Protein AF-A0AAU5K649-F1 (afdb_monomer_lite)

Secondary structure (DSSP, 8-state):
----------S-PPPPS---------TT-------SHHHHHHHHHHTGGGEETTEE-S-HHHHHHHHHHHHTTB-TTTSSB-HHHHSTTSGGGSSHHHHHHHHHHHHHHHHSSS-HHHHHHHTPPTTSPPPSSHHHHHHHHHHSTTSSHHHHHHHHHHS--SSS--SS--SS--------TTSSS-SSEEEEEE-TT--EEEEESB---S-TTS--PBP--EEEE-TTSPBPTTPSB--TT--S-TT-EEE-TT--EEEEE-----TT-SS-STTTTTEEEEE-TT-PBPTTS--S-----S-S-PPPSS---SSS-PPPPP--

Foldseek 3Di:
DDDDDDDDDDDDDPPQQEDWDAQQADPPDRAAFDTALLRLLLLLLLQLVQDDPNDGHDDPLSSRLSSLSSLCQAPGNPRHGHPQCCDPVHNPVDQQQQLSLLSSLLSVCSVPHDCSVLLQVQLDDPPDDGRSHSSVSSSSCSVVFQGSQVSSNVSSVPGRPDDDHDPDGDNGSDHDGDACAVVQQADQWADWDAFPNRKIWIAHQFHGDPDPPDWGFWHFFTFIARSSRYGDPPPGAGDQLATSQHHDWDADPQRKIKTHHQRDTGPPDPDDCVLRHRAIWIAHNVRHTDPPGPSGDPPDDDDPDDDEPDDDPDDDDDDYDDDD

pLDDT: mean 84.16, std 21.61, range [23.66, 98.94]

Radius of gyration: 23.8 Å; chains: 1; bounding box: 70×42×61 Å

Sequence (324 aa):
MQGARTGRADGRHPHSPVRLVAVLGAPDSLPDAVVDEQTTVAGAYAMAQFTEDGRIGGNPIGVRDAAAVSHNLADVRTGGVAPLLAAAPNGDQTSTLPTFNALANALAGCVGGPTCDELLAAAARPGRPAPTDTFQALVEIARAPGVNVPQLFALAAVRPLFAPALGAAPTAWTLALRYQGNGRELDGPGNIAFDAQGDAWVVNNYRFDPDPHQAVCGGRALLRFTPDGRTVPGSPYRGGGVYGAGFGVAIDPTGDVWAGNFGFQGRGCPLDPSPLYRSVSQFTPDGAPSRRAPVGRWAGSSSRRAWPPTTTARSGSPTAAGAA

Structure (mmCIF, N/CA/C/O backbone):
data_AF-A0AAU5K649-F1
#
_entry.id   AF-A0AAU5K649-F1
#
loop_
_atom_site.group_PDB
_atom_site.id
_atom_site.type_symbol
_atom_site.label_atom_id
_atom_site.label_alt_id
_atom_site.label_comp_id
_atom_site.label_asym_id
_atom_site.label_entity_id
_atom_site.label_seq_id
_atom_site.pdbx_PDB_ins_code
_atom_site.Cartn_x
_atom_site.Cartn_y
_atom_site.Cartn_z
_atom_site.occupancy
_atom_site.B_iso_or_equiv
_atom_site.auth_seq_id
_atom_site.auth_comp_id
_atom_site.auth_asym_id
_atom_site.auth_atom_id
_atom_site.pdbx_PDB_model_num
ATOM 1 N N . MET A 1 1 ? -21.647 0.299 -1.652 1.00 39.12 1 MET A N 1
ATOM 2 C CA . MET A 1 1 ? -21.617 0.263 -0.174 1.00 39.12 1 MET A CA 1
ATOM 3 C C . MET A 1 1 ? -23.039 0.012 0.306 1.00 39.12 1 MET A C 1
ATOM 5 O O . MET A 1 1 ? -23.883 0.873 0.097 1.00 39.12 1 MET A O 1
ATOM 9 N N . GLN A 1 2 ? -23.334 -1.158 0.870 1.00 32.47 2 GLN A N 1
ATOM 10 C CA . GLN A 1 2 ? -24.560 -1.348 1.647 1.00 32.47 2 GLN A CA 1
ATOM 11 C C . GLN A 1 2 ? -24.157 -1.321 3.119 1.00 32.47 2 GLN A C 1
ATOM 13 O O . GLN A 1 2 ? -23.463 -2.213 3.589 1.00 32.47 2 GLN A O 1
ATOM 18 N N . GLY A 1 3 ? -24.537 -0.259 3.826 1.00 32.38 3 GLY A N 1
ATOM 19 C CA . GLY A 1 3 ? -24.631 -0.318 5.279 1.00 32.38 3 GLY A CA 1
ATOM 20 C C . GLY A 1 3 ? -25.962 -0.978 5.602 1.00 32.38 3 GLY A C 1
ATOM 21 O O . GLY A 1 3 ? -27.005 -0.447 5.217 1.00 32.38 3 GLY A O 1
ATOM 22 N N . ALA A 1 4 ? -25.945 -2.136 6.254 1.00 32.38 4 ALA A N 1
ATOM 23 C CA . ALA A 1 4 ? -27.168 -2.756 6.734 1.00 32.38 4 ALA A CA 1
ATOM 24 C C . ALA A 1 4 ? -27.788 -1.846 7.809 1.00 32.38 4 ALA A C 1
ATOM 26 O O . ALA A 1 4 ? -27.290 -1.742 8.926 1.00 32.38 4 ALA A O 1
ATOM 27 N N . ARG A 1 5 ? -28.869 -1.142 7.455 1.00 42.09 5 ARG A N 1
ATOM 28 C CA . ARG A 1 5 ? -29.782 -0.522 8.420 1.00 42.09 5 ARG A CA 1
ATOM 29 C C . ARG A 1 5 ? -30.969 -1.456 8.601 1.00 42.09 5 ARG A C 1
ATOM 31 O O . ARG A 1 5 ? -31.894 -1.439 7.797 1.00 42.09 5 ARG A O 1
ATOM 38 N N . THR A 1 6 ? -30.967 -2.227 9.679 1.00 39.69 6 THR A N 1
ATOM 39 C CA . THR A 1 6 ? -32.188 -2.824 10.228 1.00 39.69 6 THR A CA 1
ATOM 40 C C . THR A 1 6 ? -32.459 -2.176 11.577 1.00 39.69 6 THR A C 1
ATOM 42 O O . THR A 1 6 ? -31.770 -2.454 12.552 1.00 39.69 6 THR A O 1
ATOM 45 N N . GLY A 1 7 ? -33.437 -1.273 11.621 1.00 29.08 7 GLY A N 1
ATOM 46 C CA . GLY A 1 7 ? -33.863 -0.617 12.854 1.00 29.08 7 GLY A CA 1
ATOM 47 C C . GLY A 1 7 ? -34.794 0.554 12.572 1.00 29.08 7 GLY A C 1
ATOM 48 O O . GLY A 1 7 ? -34.361 1.596 12.091 1.00 29.08 7 GLY A O 1
ATOM 49 N N . ARG A 1 8 ? -36.085 0.336 12.829 1.00 32.91 8 ARG A N 1
ATOM 50 C CA . ARG A 1 8 ? -37.190 1.299 12.744 1.00 32.91 8 ARG A CA 1
ATOM 51 C C . ARG A 1 8 ? -36.838 2.583 13.510 1.00 32.91 8 ARG A C 1
ATOM 53 O O . ARG A 1 8 ? -36.366 2.509 14.639 1.00 32.91 8 ARG A O 1
ATOM 60 N N . ALA A 1 9 ? -37.075 3.737 12.891 1.00 43.88 9 ALA A N 1
ATOM 61 C CA . ALA A 1 9 ? -36.925 5.035 13.532 1.00 43.88 9 ALA A CA 1
ATOM 62 C C . ALA A 1 9 ? -38.065 5.249 14.536 1.00 43.88 9 ALA A C 1
ATOM 64 O O . ALA A 1 9 ? -39.207 5.377 14.117 1.00 43.88 9 ALA A O 1
ATOM 65 N N . ASP A 1 10 ? -37.733 5.249 15.827 1.00 38.44 10 ASP A N 1
ATOM 66 C CA . ASP A 1 10 ? -38.372 6.055 16.870 1.00 38.44 10 ASP A CA 1
ATOM 67 C C . ASP A 1 10 ? -37.518 5.987 18.149 1.00 38.44 10 ASP A C 1
ATOM 69 O O . ASP A 1 10 ? -37.185 4.906 18.629 1.00 38.44 10 ASP A O 1
ATOM 73 N N . GLY A 1 11 ? -37.152 7.153 18.692 1.00 31.66 11 GLY A N 1
ATOM 74 C CA . GLY A 1 11 ? -36.409 7.296 19.952 1.00 31.66 11 GLY A CA 1
ATOM 75 C C . GLY A 1 11 ? -34.907 7.562 19.787 1.00 31.66 11 GLY A C 1
ATOM 76 O O . GLY A 1 11 ? -34.183 6.809 19.144 1.00 31.66 11 GLY A O 1
ATOM 77 N N . ARG A 1 12 ? -34.421 8.655 20.394 1.00 41.44 12 ARG A N 1
ATOM 78 C CA . ARG A 1 12 ? -32.994 8.996 20.551 1.00 41.44 12 ARG A CA 1
ATOM 79 C C . ARG A 1 12 ? -32.246 7.857 21.261 1.00 41.44 12 ARG A C 1
ATOM 81 O O . ARG A 1 12 ? -32.127 7.864 22.482 1.00 41.44 12 ARG A O 1
ATOM 88 N N . HIS A 1 13 ? -31.698 6.922 20.498 1.00 37.16 13 HIS A N 1
ATOM 89 C CA . HIS A 1 13 ? -30.568 6.113 20.935 1.00 37.16 13 HIS A CA 1
ATOM 90 C C . HIS A 1 13 ? -29.282 6.849 20.538 1.00 37.16 13 HIS A C 1
ATOM 92 O O . HIS A 1 13 ? -29.176 7.262 19.378 1.00 37.16 13 HIS A O 1
ATOM 98 N N . PRO A 1 14 ? -28.316 7.064 21.452 1.00 46.88 14 PRO A N 1
ATOM 99 C CA . PRO A 1 14 ? -26.991 7.511 21.042 1.00 46.88 14 PRO A CA 1
ATOM 100 C C . PRO A 1 14 ? -26.464 6.503 20.016 1.00 46.88 14 PRO A C 1
ATOM 102 O O . PRO A 1 14 ? -26.569 5.293 20.222 1.00 46.88 14 PRO A O 1
ATOM 105 N N . HIS A 1 15 ? -25.995 6.995 18.869 1.00 58.00 15 HIS A N 1
ATOM 106 C CA . HIS A 1 15 ? -25.408 6.140 17.843 1.00 58.00 15 HIS A CA 1
ATOM 107 C C . HIS A 1 15 ? -24.317 5.283 18.490 1.00 58.00 15 HIS A C 1
ATOM 109 O O . HIS A 1 15 ? -23.428 5.826 19.144 1.00 58.00 15 HIS A O 1
ATOM 115 N N . SER A 1 16 ? -24.405 3.959 18.343 1.00 74.19 16 SER A N 1
ATOM 116 C CA . SER A 1 16 ? -23.313 3.080 18.760 1.00 74.19 16 SER A CA 1
ATOM 117 C C . SER A 1 16 ? -22.040 3.516 18.021 1.00 74.19 16 SER A C 1
ATOM 119 O O . SER A 1 16 ? -22.108 3.680 16.798 1.00 74.19 16 SER A O 1
ATOM 121 N N . PRO A 1 17 ? -20.901 3.713 18.712 1.00 90.06 17 PRO A N 1
ATOM 122 C CA . PRO A 1 17 ? -19.646 4.118 18.074 1.00 90.06 17 PRO A CA 1
ATOM 123 C C . PRO A 1 17 ? -19.078 3.025 17.156 1.00 90.06 17 PRO A C 1
ATOM 125 O O . PRO A 1 17 ? -18.125 3.257 16.413 1.00 90.06 17 PRO A O 1
ATOM 128 N N . VAL A 1 18 ? -19.652 1.819 17.181 1.00 95.38 18 VAL A N 1
ATOM 129 C CA . VAL A 1 18 ? -19.221 0.705 16.342 1.00 95.38 18 VAL A CA 1
ATOM 130 C C . VAL A 1 18 ? -19.763 0.864 14.924 1.00 95.38 18 VAL A C 1
ATOM 132 O O . VAL A 1 18 ? -20.959 0.734 14.661 1.00 95.38 18 VAL A O 1
ATOM 135 N N . ARG A 1 19 ? -18.841 1.070 13.987 1.00 96.00 19 ARG A N 1
ATOM 136 C CA . ARG A 1 19 ? -19.070 1.022 12.547 1.00 96.00 19 ARG A CA 1
ATOM 137 C C . ARG A 1 19 ? -18.022 0.129 11.895 1.00 96.00 19 ARG A C 1
ATOM 139 O O . ARG A 1 19 ? -16.864 0.518 11.748 1.00 96.00 19 ARG A O 1
ATOM 146 N N . LEU A 1 20 ? -18.463 -1.048 11.475 1.00 97.19 20 LEU A N 1
ATOM 147 C CA . LEU A 1 20 ? -17.669 -1.976 10.678 1.00 97.19 20 LEU A CA 1
ATOM 148 C C . LEU A 1 20 ? -17.944 -1.760 9.189 1.00 97.19 20 LEU A C 1
ATOM 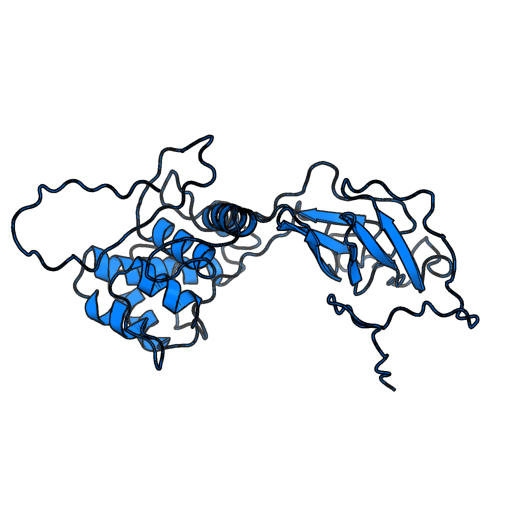150 O O . LEU A 1 20 ? -19.043 -1.350 8.798 1.00 97.19 20 LEU A O 1
ATOM 154 N N . VAL A 1 21 ? -16.938 -2.008 8.354 1.00 96.31 21 VAL A N 1
ATOM 155 C CA . VAL A 1 21 ? -17.034 -1.850 6.903 1.00 96.31 21 VAL A CA 1
ATOM 156 C C . VAL A 1 21 ? -16.382 -3.015 6.167 1.00 96.31 21 VAL A C 1
ATOM 158 O O . VAL A 1 21 ? -15.423 -3.621 6.634 1.00 96.31 21 VAL A O 1
ATOM 161 N N . ALA A 1 22 ? -16.877 -3.265 4.961 1.00 96.06 22 ALA A N 1
ATOM 162 C CA . ALA A 1 22 ? -16.203 -4.060 3.950 1.00 96.06 22 ALA A CA 1
ATOM 163 C C . ALA A 1 22 ? -16.263 -3.300 2.622 1.00 96.06 22 ALA A C 1
ATOM 165 O O . ALA A 1 22 ? -17.297 -2.722 2.258 1.00 96.06 22 ALA A O 1
ATOM 166 N N . VAL A 1 23 ? -15.143 -3.258 1.905 1.00 94.25 23 VAL A N 1
ATOM 167 C CA . VAL A 1 23 ? -15.049 -2.585 0.609 1.00 94.25 23 VAL A CA 1
ATOM 168 C C . VAL A 1 23 ? -15.299 -3.615 -0.485 1.00 94.25 23 VAL A C 1
ATOM 170 O O . VAL A 1 23 ? -14.563 -4.582 -0.602 1.00 94.25 23 VAL A O 1
ATOM 173 N N . LEU A 1 24 ? -16.342 -3.417 -1.292 1.00 90.44 24 LEU A N 1
ATOM 174 C CA . LEU A 1 24 ? -16.791 -4.426 -2.263 1.00 90.44 24 LEU A CA 1
ATOM 175 C C . LEU A 1 24 ? -16.092 -4.336 -3.629 1.00 90.44 24 LEU A C 1
ATOM 177 O O . LEU A 1 24 ? -16.105 -5.303 -4.378 1.00 90.44 24 LEU A O 1
ATOM 181 N N . GLY A 1 25 ? -15.482 -3.194 -3.958 1.00 82.94 25 GLY A N 1
ATOM 182 C CA . GLY A 1 25 ? -14.940 -2.938 -5.296 1.00 82.94 25 GLY A CA 1
ATOM 183 C C . GLY A 1 25 ? -15.977 -2.364 -6.270 1.00 82.94 25 GLY A C 1
ATOM 184 O O . GLY A 1 25 ? -16.897 -1.648 -5.863 1.00 82.94 25 GLY A O 1
ATOM 185 N N . ALA A 1 26 ? -15.774 -2.616 -7.566 1.00 72.12 26 ALA A N 1
ATOM 186 C CA . ALA A 1 26 ? -16.601 -2.081 -8.646 1.00 72.12 26 ALA A CA 1
ATOM 187 C C . ALA A 1 26 ? -18.027 -2.682 -8.638 1.00 72.12 26 ALA A C 1
ATOM 189 O O . ALA A 1 26 ? -18.203 -3.843 -8.277 1.00 72.12 26 ALA A O 1
ATOM 190 N N . PRO A 1 27 ? -19.054 -1.912 -9.042 1.00 65.19 27 PRO A N 1
ATOM 191 C CA . PRO A 1 27 ? -20.460 -2.313 -8.924 1.00 65.19 27 PRO A CA 1
ATOM 192 C C . PRO A 1 27 ? -20.866 -3.485 -9.830 1.00 65.19 27 PRO A C 1
ATOM 194 O O . PRO A 1 27 ? -21.912 -4.085 -9.595 1.00 65.19 27 PRO A O 1
ATOM 197 N N . ASP A 1 28 ? -20.054 -3.815 -10.835 1.00 66.12 28 ASP A N 1
ATOM 198 C CA . ASP A 1 28 ? -20.405 -4.781 -11.881 1.00 66.12 28 ASP A CA 1
ATOM 199 C C . ASP A 1 28 ? -20.373 -6.242 -11.388 1.00 66.12 28 ASP A C 1
ATOM 201 O O . ASP A 1 28 ? -20.963 -7.123 -12.012 1.00 66.12 28 ASP A O 1
ATOM 205 N N . SER A 1 29 ? -19.747 -6.503 -10.234 1.00 59.94 29 SER A N 1
ATOM 206 C CA . SER A 1 29 ? -19.882 -7.759 -9.494 1.00 59.94 29 SER A CA 1
ATOM 207 C C . SER A 1 29 ? -19.714 -7.519 -7.992 1.00 59.94 29 SER A C 1
ATOM 209 O O . SER A 1 29 ? -18.611 -7.351 -7.481 1.00 59.94 29 SER A O 1
ATOM 211 N N . LEU A 1 30 ? -20.827 -7.497 -7.254 1.00 73.00 30 LEU A N 1
ATOM 212 C CA . LEU A 1 30 ? -20.779 -7.435 -5.793 1.00 73.00 30 LEU A CA 1
ATOM 213 C C . LEU A 1 30 ? -20.647 -8.863 -5.246 1.00 73.00 30 LEU A C 1
ATOM 215 O O . LEU A 1 30 ? -21.595 -9.639 -5.385 1.00 73.00 30 LEU A O 1
ATOM 219 N N . PRO A 1 31 ? -19.495 -9.246 -4.667 1.00 78.81 31 PRO A N 1
ATOM 220 C CA . PRO A 1 31 ? -19.364 -10.550 -4.038 1.00 78.81 31 PRO A CA 1
ATOM 221 C C . PRO A 1 31 ? -20.188 -10.600 -2.746 1.00 78.81 31 PRO A C 1
ATOM 223 O O . PRO A 1 31 ? -20.500 -9.561 -2.156 1.00 78.81 31 PRO A O 1
ATOM 226 N N . ASP A 1 32 ? -20.474 -11.812 -2.263 1.00 86.88 32 ASP A N 1
ATOM 227 C CA . ASP A 1 32 ? -20.798 -11.986 -0.846 1.00 86.88 32 ASP A CA 1
ATOM 228 C C . ASP A 1 32 ? -19.657 -11.399 -0.018 1.00 86.88 32 ASP A C 1
ATOM 230 O O . ASP A 1 32 ? -18.484 -11.592 -0.354 1.00 86.88 32 ASP A O 1
ATOM 234 N N . ALA A 1 33 ? -20.003 -10.673 1.039 1.00 93.44 33 ALA A N 1
ATOM 235 C CA . ALA A 1 33 ? -19.030 -9.980 1.860 1.00 93.44 33 ALA A CA 1
ATOM 236 C C . ALA A 1 33 ? -19.267 -10.239 3.341 1.00 93.44 33 ALA A C 1
ATOM 238 O O . ALA A 1 33 ? -20.399 -10.172 3.826 1.00 93.44 33 ALA A O 1
ATOM 239 N N . VAL A 1 34 ? -18.173 -10.475 4.052 1.00 96.75 34 VAL A N 1
ATOM 240 C CA . VAL A 1 34 ? -18.122 -10.459 5.509 1.00 96.75 34 VAL A CA 1
ATOM 241 C C . VAL A 1 34 ? -17.761 -9.046 5.944 1.00 96.75 34 VAL A C 1
ATOM 243 O O . VAL A 1 34 ? -16.931 -8.384 5.327 1.00 96.75 34 VAL A O 1
ATOM 246 N N . VAL A 1 35 ? -18.443 -8.562 6.977 1.00 97.88 35 VAL A N 1
ATOM 247 C CA . VAL A 1 35 ? -18.169 -7.270 7.603 1.00 97.88 35 VAL A CA 1
ATOM 248 C C . VAL A 1 35 ? -17.700 -7.557 9.021 1.00 97.88 35 VAL A C 1
ATOM 250 O O . VAL A 1 35 ? -18.518 -7.878 9.881 1.00 97.88 35 VAL A O 1
ATOM 253 N N . ASP A 1 36 ? -16.395 -7.455 9.246 1.00 98.12 36 ASP A N 1
ATOM 254 C CA . ASP A 1 36 ? -15.750 -7.734 10.529 1.00 98.12 36 ASP A CA 1
ATOM 255 C C . ASP A 1 36 ? -14.604 -6.749 10.814 1.00 98.12 36 ASP A C 1
ATOM 257 O O . ASP A 1 36 ? -14.437 -5.731 10.133 1.00 98.12 36 ASP A O 1
ATOM 261 N N . GLU A 1 37 ? -13.821 -7.012 11.856 1.00 98.62 37 GLU A N 1
ATOM 262 C CA . GLU A 1 37 ? -12.693 -6.178 12.241 1.00 98.62 37 GLU A CA 1
ATOM 263 C C . GLU A 1 37 ? -11.581 -6.136 11.184 1.00 98.62 37 GLU A C 1
ATOM 265 O O . GLU A 1 37 ? -11.043 -5.060 10.912 1.00 98.62 37 GLU A O 1
ATOM 270 N N . GLN A 1 38 ? -11.254 -7.263 10.549 1.00 98.75 38 GLN A N 1
ATOM 271 C CA . GLN A 1 38 ? -10.184 -7.351 9.553 1.00 98.75 38 GLN A CA 1
ATOM 272 C C . GLN A 1 38 ? -10.579 -6.644 8.248 1.00 98.75 38 GLN A C 1
ATOM 274 O O . GLN A 1 38 ? -9.797 -5.837 7.730 1.00 98.75 38 GLN A O 1
ATOM 279 N N . THR A 1 39 ? -11.809 -6.823 7.754 1.00 98.62 39 THR A N 1
ATOM 280 C CA . THR A 1 39 ? -12.302 -6.071 6.585 1.00 98.62 39 THR A CA 1
ATOM 281 C C . THR A 1 39 ? -12.422 -4.579 6.877 1.00 98.62 39 THR A C 1
ATOM 283 O O . THR A 1 39 ? -12.207 -3.754 5.984 1.00 98.62 39 THR A O 1
ATOM 286 N N . THR A 1 40 ? -12.708 -4.212 8.131 1.00 98.62 40 THR A N 1
ATOM 287 C CA . THR A 1 40 ? -12.775 -2.809 8.555 1.00 98.62 40 THR A CA 1
ATOM 288 C C . THR A 1 40 ? -11.392 -2.167 8.568 1.00 98.62 40 THR A C 1
ATOM 290 O O . THR A 1 40 ? -11.239 -1.076 8.017 1.00 98.62 40 THR A O 1
ATOM 293 N N . VAL A 1 41 ? -10.372 -2.835 9.123 1.00 98.88 41 VAL A N 1
ATOM 294 C CA . VAL A 1 41 ? -8.977 -2.357 9.078 1.00 98.88 41 VAL A CA 1
ATOM 295 C C . VAL A 1 41 ? -8.504 -2.225 7.633 1.00 98.88 41 VAL A C 1
ATOM 297 O O . VAL A 1 41 ? -7.978 -1.175 7.260 1.00 98.88 41 VAL A O 1
ATOM 300 N N . ALA A 1 42 ? -8.748 -3.242 6.801 1.00 98.75 42 ALA A N 1
ATOM 301 C CA . ALA A 1 42 ? -8.377 -3.229 5.389 1.00 98.75 42 ALA A CA 1
ATOM 302 C C . ALA A 1 42 ? -9.023 -2.056 4.636 1.00 98.75 42 ALA A C 1
ATOM 304 O O . ALA A 1 42 ? -8.343 -1.314 3.923 1.00 98.75 42 ALA A O 1
ATOM 305 N N . GLY A 1 43 ? -10.329 -1.855 4.833 1.00 98.00 43 GLY A N 1
ATOM 306 C CA . GLY A 1 43 ? -11.073 -0.759 4.227 1.00 98.00 43 GLY A CA 1
ATOM 307 C C . GLY A 1 43 ? -10.594 0.611 4.702 1.00 98.00 43 GLY A C 1
ATOM 308 O O . GLY A 1 43 ? -10.344 1.485 3.875 1.00 98.00 43 GLY A O 1
ATOM 309 N N . ALA A 1 44 ? -10.431 0.802 6.012 1.00 98.31 44 ALA A N 1
ATOM 310 C CA . ALA A 1 44 ? -10.006 2.071 6.597 1.00 98.31 44 ALA A CA 1
ATOM 311 C C . ALA A 1 44 ? -8.609 2.494 6.126 1.00 98.31 44 ALA A C 1
ATOM 313 O O . ALA A 1 44 ? -8.426 3.640 5.717 1.00 98.31 44 ALA A O 1
ATOM 314 N N . TYR A 1 45 ? -7.643 1.571 6.124 1.00 98.62 45 TYR A N 1
ATOM 315 C CA . TYR A 1 45 ? -6.274 1.867 5.703 1.00 98.62 45 TYR A CA 1
ATOM 316 C C . TYR A 1 45 ? -6.174 2.158 4.209 1.00 98.62 45 TYR A C 1
ATOM 318 O O . TYR A 1 45 ? -5.569 3.156 3.819 1.00 98.62 45 TYR A O 1
ATOM 326 N N . ALA A 1 46 ? -6.800 1.335 3.364 1.00 97.94 46 ALA A N 1
ATOM 327 C CA . ALA A 1 46 ? -6.744 1.547 1.923 1.00 97.94 46 ALA A CA 1
ATOM 328 C C . ALA A 1 46 ? -7.481 2.833 1.498 1.00 97.94 46 ALA A C 1
ATOM 330 O O . ALA A 1 46 ? -7.034 3.546 0.600 1.00 97.94 46 ALA A O 1
ATOM 331 N N . MET A 1 47 ? -8.579 3.174 2.181 1.00 97.62 47 MET A N 1
ATOM 332 C CA . MET A 1 47 ? -9.416 4.337 1.866 1.00 97.62 47 MET A CA 1
ATOM 333 C C . MET A 1 47 ? -9.042 5.602 2.640 1.00 97.62 47 MET A C 1
ATOM 335 O O . MET A 1 47 ? -9.737 6.612 2.512 1.00 97.62 47 MET A O 1
ATOM 339 N N . ALA A 1 48 ? -7.966 5.596 3.431 1.00 97.06 48 ALA A N 1
ATOM 340 C CA . ALA A 1 48 ? -7.650 6.693 4.344 1.00 97.06 48 ALA A CA 1
ATOM 341 C C . ALA A 1 48 ? -7.517 8.050 3.629 1.00 97.06 48 ALA A C 1
ATOM 343 O O . ALA A 1 48 ? -8.006 9.069 4.117 1.00 97.06 48 ALA A O 1
ATOM 344 N N . GLN A 1 49 ? -6.907 8.084 2.441 1.00 95.31 49 GLN A N 1
ATOM 345 C CA . GLN A 1 49 ? -6.795 9.313 1.640 1.00 95.31 49 GLN A CA 1
ATOM 346 C C . GLN A 1 49 ? -8.115 9.731 0.968 1.00 95.31 49 GLN A C 1
ATOM 348 O O . GLN A 1 49 ? -8.285 10.895 0.629 1.00 95.31 49 GLN A O 1
ATOM 353 N N . PHE A 1 50 ? -9.055 8.798 0.815 1.00 96.25 50 PHE A N 1
ATOM 354 C CA . PHE A 1 50 ? -10.347 8.991 0.155 1.00 96.25 50 PHE A CA 1
ATOM 355 C C . PHE A 1 50 ? -11.507 9.121 1.144 1.00 96.25 50 PHE A C 1
ATOM 357 O O . PHE A 1 50 ? -12.656 9.032 0.735 1.00 96.25 50 PHE A O 1
ATOM 364 N N . THR A 1 51 ? -11.241 9.282 2.444 1.00 95.19 51 THR A N 1
ATOM 365 C CA . THR A 1 51 ? -12.294 9.330 3.468 1.00 95.19 51 THR A CA 1
ATOM 366 C C . THR A 1 51 ? -12.375 10.693 4.140 1.00 95.19 51 THR A C 1
ATOM 368 O O . THR A 1 51 ? -11.481 11.079 4.885 1.00 95.19 51 THR A O 1
ATOM 371 N N . GLU A 1 52 ? -13.472 11.414 3.969 1.00 86.50 52 GLU A N 1
ATOM 372 C CA . GLU A 1 52 ? -13.744 12.661 4.693 1.00 86.50 52 GLU A CA 1
ATOM 373 C C . GLU A 1 52 ? -15.073 12.541 5.430 1.00 86.50 52 GLU A C 1
ATOM 375 O O . GLU A 1 52 ? -16.048 12.031 4.881 1.00 86.50 52 GLU A O 1
ATOM 380 N N . ASP A 1 53 ? -15.092 12.948 6.701 1.00 81.19 53 ASP A N 1
ATOM 381 C CA . ASP A 1 53 ? -16.277 12.923 7.568 1.00 81.19 53 ASP A CA 1
ATOM 382 C C . ASP A 1 53 ? -17.036 11.580 7.533 1.00 81.19 53 ASP A C 1
ATOM 384 O O . ASP A 1 53 ? -18.260 11.515 7.398 1.00 81.19 53 ASP A O 1
ATOM 388 N N . GLY A 1 54 ? -16.290 10.469 7.595 1.00 81.94 54 GLY A N 1
ATOM 389 C CA . GLY A 1 54 ? -16.838 9.113 7.571 1.00 81.94 54 GLY A CA 1
ATOM 390 C C . GLY A 1 54 ? -17.416 8.675 6.220 1.00 81.94 54 GLY A C 1
ATOM 391 O O . GLY A 1 54 ? -18.135 7.668 6.163 1.00 81.94 54 GLY A O 1
ATOM 392 N N . ARG A 1 55 ? -17.146 9.405 5.132 1.00 87.88 55 ARG A N 1
ATOM 393 C CA . ARG A 1 55 ? -17.617 9.106 3.774 1.00 87.88 55 ARG A CA 1
ATOM 394 C C . ARG A 1 55 ? -16.441 8.912 2.827 1.00 87.88 55 ARG A C 1
ATOM 396 O O . ARG A 1 55 ? -15.524 9.721 2.798 1.00 87.88 55 ARG A O 1
ATOM 403 N N . ILE A 1 56 ? -16.510 7.857 2.017 1.00 91.69 56 ILE A N 1
ATOM 404 C CA . ILE A 1 56 ? -15.532 7.615 0.954 1.00 91.69 56 ILE A CA 1
ATOM 405 C C . ILE A 1 56 ? -15.917 8.436 -0.283 1.00 91.69 56 ILE A C 1
ATOM 407 O O . ILE A 1 56 ? -17.068 8.383 -0.725 1.00 91.69 56 ILE A O 1
ATOM 411 N N . GLY A 1 57 ? -14.962 9.171 -0.846 1.00 90.94 57 GLY A N 1
ATOM 412 C CA . GLY A 1 57 ? -15.113 9.987 -2.046 1.00 90.94 57 GLY A CA 1
ATOM 413 C C . GLY A 1 57 ? -13.766 10.448 -2.612 1.00 90.94 57 GLY A C 1
ATOM 414 O O . GLY A 1 57 ? -12.721 10.280 -1.991 1.00 90.94 57 GLY A O 1
ATOM 415 N N . GLY A 1 58 ? -13.785 11.018 -3.817 1.00 91.25 58 GLY A N 1
ATOM 416 C CA . GLY A 1 58 ? -12.586 11.517 -4.494 1.00 91.25 58 GLY A CA 1
ATOM 417 C C . GLY A 1 58 ? -12.485 11.043 -5.940 1.00 91.25 58 GLY A C 1
ATOM 418 O O . GLY A 1 58 ? -13.494 10.746 -6.580 1.00 91.25 58 GLY A O 1
ATOM 419 N N . ASN A 1 59 ? -11.256 10.996 -6.461 1.00 92.31 59 ASN A N 1
ATOM 420 C CA . ASN A 1 59 ? -10.981 10.518 -7.815 1.00 92.31 59 ASN A CA 1
ATOM 421 C C . ASN A 1 59 ? -11.481 9.062 -7.971 1.00 92.31 59 ASN A C 1
ATOM 423 O O . ASN A 1 59 ? -11.043 8.200 -7.207 1.00 92.31 59 ASN A O 1
ATOM 427 N N . PRO A 1 60 ? -12.350 8.762 -8.956 1.00 92.31 60 PRO A N 1
ATOM 428 C CA . PRO A 1 60 ? -12.951 7.436 -9.095 1.00 92.31 60 PRO A CA 1
ATOM 429 C C . PRO A 1 60 ? -11.934 6.327 -9.399 1.00 92.31 60 PRO A C 1
ATOM 431 O O . PRO A 1 60 ? -12.129 5.201 -8.948 1.00 92.31 60 PRO A O 1
ATOM 434 N N . ILE A 1 61 ? -10.847 6.635 -10.115 1.00 93.62 61 ILE A N 1
ATOM 435 C CA . ILE A 1 61 ? -9.744 5.696 -10.365 1.00 93.62 61 ILE A CA 1
ATOM 436 C C . ILE A 1 61 ? -9.036 5.388 -9.048 1.00 93.62 61 ILE A C 1
ATOM 438 O O . ILE A 1 61 ? -9.003 4.237 -8.635 1.00 93.62 61 ILE A O 1
ATOM 442 N N . GLY A 1 62 ? -8.608 6.418 -8.315 1.00 94.75 62 GLY A N 1
ATOM 443 C CA . GLY A 1 62 ? -7.931 6.232 -7.029 1.00 94.75 62 GLY A CA 1
ATOM 444 C C . GLY A 1 62 ? -8.774 5.473 -5.997 1.00 94.75 62 GLY A C 1
ATOM 445 O O . GLY A 1 62 ? -8.261 4.590 -5.316 1.00 94.75 62 GLY A O 1
ATOM 446 N N . VAL A 1 63 ? -10.081 5.752 -5.917 1.00 94.88 63 VAL A N 1
ATOM 447 C CA . VAL A 1 63 ? -11.006 5.016 -5.035 1.00 94.88 63 VAL A CA 1
ATOM 448 C C . VAL A 1 63 ? -11.123 3.546 -5.452 1.00 94.88 63 VAL A C 1
ATOM 450 O O . VAL A 1 63 ? -11.130 2.665 -4.594 1.00 94.88 63 VAL A O 1
ATOM 453 N N . ARG A 1 64 ? -11.203 3.257 -6.756 1.00 94.56 64 ARG A N 1
ATOM 454 C CA . ARG A 1 64 ? -11.239 1.879 -7.270 1.00 94.56 64 ARG A CA 1
ATOM 455 C C . ARG A 1 64 ? -9.934 1.140 -6.971 1.00 94.56 64 ARG A C 1
ATOM 457 O O . ARG A 1 64 ? -9.968 -0.012 -6.552 1.00 94.56 64 ARG A O 1
ATOM 464 N N . ASP A 1 65 ? -8.804 1.804 -7.151 1.00 95.25 65 ASP A N 1
ATOM 465 C CA . ASP A 1 65 ? -7.482 1.229 -6.929 1.00 95.25 65 ASP A CA 1
ATOM 466 C C . ASP A 1 65 ? -7.253 0.949 -5.435 1.00 95.25 65 ASP A C 1
ATOM 468 O O . ASP A 1 65 ? -6.830 -0.143 -5.061 1.00 95.25 65 ASP A O 1
ATOM 472 N N . ALA A 1 66 ? -7.655 1.876 -4.558 1.00 96.19 66 ALA A N 1
ATOM 473 C CA . ALA A 1 66 ? -7.696 1.654 -3.113 1.00 96.19 66 ALA A CA 1
ATOM 474 C C . ALA A 1 66 ? -8.622 0.493 -2.725 1.00 96.19 66 ALA A C 1
ATOM 476 O O . ALA A 1 66 ? -8.288 -0.293 -1.840 1.00 96.19 66 ALA A O 1
ATOM 477 N N . ALA A 1 67 ? -9.769 0.339 -3.392 1.00 95.25 67 ALA A N 1
ATOM 478 C CA . ALA A 1 67 ? -10.634 -0.812 -3.158 1.00 95.25 67 ALA A CA 1
ATOM 479 C C . ALA A 1 67 ? -9.921 -2.129 -3.482 1.00 95.25 67 ALA A C 1
ATOM 481 O O . ALA A 1 67 ? -9.971 -3.049 -2.667 1.00 95.25 67 ALA A O 1
ATOM 482 N N . ALA A 1 68 ? -9.201 -2.196 -4.603 1.00 94.50 68 ALA A N 1
ATOM 483 C CA . ALA A 1 68 ? -8.414 -3.371 -4.962 1.00 94.50 68 ALA A CA 1
ATOM 484 C C . ALA A 1 68 ? -7.297 -3.650 -3.935 1.00 94.50 68 ALA A C 1
ATOM 486 O O . ALA A 1 68 ? -7.125 -4.786 -3.502 1.00 94.50 68 ALA A O 1
ATOM 487 N N . VAL A 1 69 ? -6.601 -2.615 -3.448 1.00 96.25 69 VAL A N 1
ATOM 488 C CA . VAL A 1 69 ? -5.581 -2.761 -2.391 1.00 96.25 69 VAL A CA 1
ATOM 489 C C . VAL A 1 69 ? -6.181 -3.249 -1.068 1.00 96.25 69 VAL A C 1
ATOM 491 O O . VAL A 1 69 ? -5.537 -4.021 -0.360 1.00 96.25 69 VAL A O 1
ATOM 494 N N . SER A 1 70 ? -7.416 -2.873 -0.724 1.00 97.31 70 SER A N 1
ATOM 495 C CA . SER A 1 70 ? -8.068 -3.400 0.485 1.00 97.31 70 SER A CA 1
ATOM 496 C C . SER A 1 70 ? -8.222 -4.928 0.442 1.00 97.31 70 SER A C 1
ATOM 498 O O . SER A 1 70 ? -8.043 -5.593 1.462 1.00 97.31 70 SER A O 1
A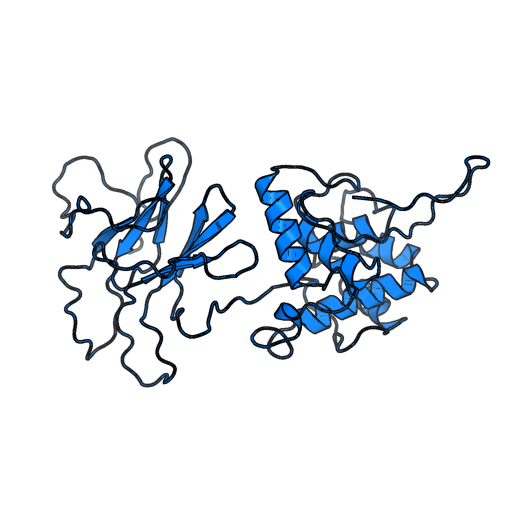TOM 500 N N . HIS A 1 71 ? -8.440 -5.498 -0.750 1.00 95.94 71 HIS A N 1
ATOM 501 C CA . HIS A 1 71 ? -8.535 -6.949 -0.958 1.00 95.94 71 HIS A CA 1
ATOM 502 C C . HIS A 1 71 ? -7.184 -7.664 -0.859 1.00 95.94 71 HIS A C 1
ATOM 504 O O . HIS A 1 71 ? -7.144 -8.878 -0.695 1.00 95.94 71 HIS A O 1
ATOM 510 N N . ASN A 1 72 ? -6.075 -6.921 -0.898 1.00 97.50 72 ASN A N 1
ATOM 511 C CA . ASN A 1 72 ? -4.742 -7.447 -0.612 1.00 97.50 72 ASN A CA 1
ATOM 512 C C . ASN A 1 72 ? -4.427 -7.513 0.891 1.00 97.50 72 ASN A C 1
ATOM 514 O O . ASN A 1 72 ? -3.436 -8.138 1.268 1.00 97.50 72 ASN A O 1
ATOM 518 N N . LEU A 1 73 ? -5.246 -6.883 1.744 1.00 98.50 73 LEU A N 1
ATOM 519 C CA . LEU A 1 73 ? -5.134 -6.942 3.206 1.00 98.50 73 LEU A CA 1
ATOM 520 C C . LEU A 1 73 ? -6.111 -7.966 3.800 1.00 98.50 73 LEU A C 1
ATOM 522 O O . LEU A 1 73 ? -5.693 -8.831 4.569 1.00 98.50 73 LEU A O 1
ATOM 526 N N . ALA A 1 74 ? -7.386 -7.907 3.404 1.00 98.31 74 ALA A N 1
ATOM 527 C CA . ALA A 1 74 ? -8.430 -8.828 3.854 1.00 98.31 74 ALA A CA 1
ATOM 528 C C . ALA A 1 74 ? -9.183 -9.448 2.674 1.00 98.31 74 ALA A C 1
ATOM 530 O O . ALA A 1 74 ? -9.521 -8.762 1.709 1.00 98.31 74 ALA A O 1
ATOM 531 N N . ASP A 1 75 ? -9.488 -10.738 2.770 1.00 96.75 75 ASP A N 1
ATOM 532 C CA . ASP A 1 75 ? -10.404 -11.397 1.851 1.00 96.75 75 ASP A CA 1
ATOM 533 C C . ASP A 1 75 ? -11.835 -10.979 2.205 1.00 96.75 75 ASP A C 1
ATOM 535 O O . ASP A 1 75 ? -12.399 -11.390 3.219 1.00 96.75 75 ASP A O 1
ATOM 539 N N . VAL A 1 76 ? -12.436 -10.157 1.345 1.00 94.69 76 VAL A N 1
ATOM 540 C CA . VAL A 1 76 ? -13.775 -9.601 1.569 1.00 94.69 76 VAL A CA 1
ATOM 541 C C . VAL A 1 76 ? -14.860 -10.672 1.726 1.00 94.69 76 VAL A C 1
ATOM 543 O O . VAL A 1 76 ? -15.857 -10.415 2.393 1.00 94.69 76 VAL A O 1
ATOM 546 N N . ARG A 1 77 ? -14.691 -11.868 1.145 1.00 94.44 77 ARG A N 1
ATOM 547 C CA . ARG A 1 77 ? -15.705 -12.935 1.172 1.00 94.44 77 ARG A CA 1
ATOM 548 C C . ARG A 1 77 ? -15.657 -13.747 2.454 1.00 94.44 77 ARG A C 1
ATOM 550 O O . ARG A 1 77 ? -16.686 -14.270 2.868 1.00 94.44 77 ARG A O 1
ATOM 557 N N . THR A 1 78 ? -14.473 -13.901 3.037 1.00 96.06 78 THR A N 1
ATOM 558 C CA . THR A 1 78 ? -14.273 -14.723 4.240 1.00 96.06 78 THR A CA 1
ATOM 559 C C . THR A 1 78 ? -14.118 -13.900 5.512 1.00 96.06 78 THR A C 1
ATOM 561 O O . THR A 1 78 ? -14.313 -14.443 6.594 1.00 96.06 78 THR A O 1
ATOM 564 N N . GLY A 1 79 ? -13.762 -12.619 5.390 1.00 96.25 79 GLY A N 1
ATOM 565 C CA . GLY A 1 79 ? -13.392 -11.757 6.511 1.00 96.25 79 GLY A CA 1
ATOM 566 C C . GLY A 1 79 ? -11.928 -11.900 6.937 1.00 96.25 79 GLY A C 1
ATOM 567 O O . GLY A 1 79 ? -11.370 -11.017 7.572 1.00 96.25 79 GLY A O 1
ATOM 568 N N . GLY A 1 80 ? -11.264 -12.983 6.523 1.00 97.88 80 GLY A N 1
ATOM 569 C CA . GLY A 1 80 ? -9.909 -13.318 6.941 1.00 97.88 80 GLY A CA 1
ATOM 570 C C . GLY A 1 80 ? -8.802 -12.487 6.286 1.00 97.88 80 GLY A C 1
ATOM 571 O O . GLY A 1 80 ? -9.016 -11.690 5.373 1.00 97.88 80 GLY A O 1
ATOM 572 N N . VAL A 1 81 ? -7.564 -12.748 6.710 1.00 98.69 81 VAL A N 1
ATOM 573 C CA . VAL A 1 81 ? -6.344 -12.224 6.073 1.00 98.69 81 VAL A CA 1
ATOM 574 C C . VAL A 1 81 ? -6.291 -12.647 4.601 1.00 98.69 81 VAL A C 1
ATOM 576 O O . VAL A 1 81 ? -6.412 -13.831 4.284 1.00 98.69 81 VAL A O 1
ATOM 579 N N . ALA A 1 82 ? -6.051 -11.693 3.700 1.00 98.12 82 ALA A N 1
ATOM 580 C CA . ALA A 1 82 ? -5.932 -11.980 2.274 1.00 98.12 82 ALA A CA 1
ATOM 581 C C . ALA A 1 82 ? -4.693 -12.843 1.952 1.00 98.12 82 ALA A C 1
ATOM 583 O O . ALA A 1 82 ? -3.644 -12.669 2.585 1.00 98.12 82 ALA A O 1
ATOM 584 N N . PRO A 1 83 ? -4.734 -13.691 0.904 1.00 97.06 83 PRO A N 1
ATOM 585 C CA . PRO A 1 83 ? -3.594 -14.523 0.509 1.00 97.06 83 PRO A CA 1
ATOM 586 C C . PRO A 1 83 ? -2.290 -13.746 0.274 1.00 97.06 83 PRO A C 1
ATOM 588 O O . PRO A 1 83 ? -1.219 -14.232 0.635 1.00 97.06 83 PRO A O 1
ATOM 591 N N . LEU A 1 84 ? -2.368 -12.530 -0.288 1.00 96.50 84 LEU A N 1
ATOM 592 C CA . LEU A 1 84 ? -1.187 -11.695 -0.535 1.00 96.50 84 LEU A CA 1
ATOM 593 C C . LEU A 1 84 ? -0.490 -11.279 0.765 1.00 96.50 84 LEU A C 1
ATOM 595 O O . LEU A 1 84 ? 0.740 -11.298 0.828 1.00 96.50 84 LEU A O 1
ATOM 599 N N . LEU A 1 85 ? -1.259 -10.909 1.793 1.00 98.38 85 LEU A N 1
ATOM 600 C CA . LEU A 1 85 ? -0.725 -10.545 3.103 1.00 98.38 85 LEU A CA 1
ATOM 601 C C . LEU A 1 85 ? -0.265 -11.781 3.891 1.00 98.38 85 LEU A C 1
ATOM 603 O O . LEU A 1 85 ? 0.734 -11.709 4.605 1.00 98.38 85 LEU A O 1
ATOM 607 N N . ALA A 1 86 ? -0.962 -12.910 3.749 1.00 98.12 86 ALA A N 1
ATOM 608 C CA . ALA A 1 86 ? -0.674 -14.142 4.483 1.00 98.12 86 ALA A CA 1
ATOM 609 C C . ALA A 1 86 ? 0.621 -14.847 4.039 1.00 98.12 86 ALA A C 1
ATOM 611 O O . ALA A 1 86 ? 1.226 -15.562 4.837 1.00 98.12 86 ALA A O 1
ATOM 612 N N . AL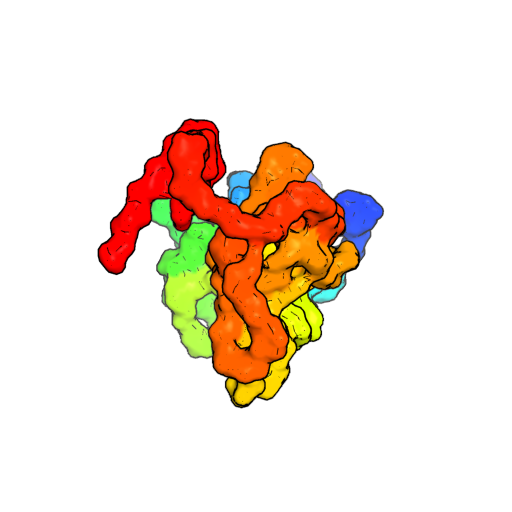A A 1 87 ? 1.048 -14.668 2.786 1.00 96.25 87 ALA A N 1
ATOM 613 C CA . ALA A 1 87 ? 2.173 -15.394 2.198 1.00 96.25 87 ALA A CA 1
ATOM 614 C C . ALA A 1 87 ? 3.422 -14.520 1.985 1.00 96.25 87 ALA A C 1
ATOM 616 O O . ALA A 1 87 ? 3.354 -13.292 1.912 1.00 96.25 87 ALA A O 1
ATOM 617 N N . ALA A 1 88 ? 4.582 -15.167 1.831 1.00 94.69 88 ALA A N 1
ATOM 618 C CA . ALA A 1 88 ? 5.812 -14.498 1.408 1.00 94.69 88 ALA A CA 1
ATOM 619 C C . ALA A 1 88 ? 5.599 -13.763 0.060 1.00 94.69 88 ALA A C 1
ATOM 621 O O . ALA A 1 88 ? 4.923 -14.297 -0.824 1.00 94.69 88 ALA A O 1
ATOM 622 N N . PRO A 1 89 ? 6.160 -12.553 -0.126 1.00 94.31 89 PRO A N 1
ATOM 623 C CA . PRO A 1 89 ? 7.179 -11.901 0.701 1.00 94.31 89 PRO A CA 1
ATOM 624 C C . PRO A 1 89 ? 6.612 -11.028 1.837 1.00 94.31 89 PRO A C 1
ATOM 626 O O . PRO A 1 89 ? 7.355 -10.228 2.413 1.00 94.31 89 PRO A O 1
ATOM 629 N N . ASN A 1 90 ? 5.306 -11.135 2.114 1.00 97.44 90 ASN A N 1
ATOM 630 C CA . ASN A 1 90 ? 4.655 -10.585 3.301 1.00 97.44 90 ASN A CA 1
ATOM 631 C C . ASN A 1 90 ? 4.708 -11.647 4.409 1.00 97.44 90 ASN A C 1
ATOM 633 O O . ASN A 1 90 ? 5.811 -12.023 4.799 1.00 97.44 90 ASN A O 1
ATOM 637 N N . GLY A 1 91 ? 3.572 -12.146 4.904 1.00 97.19 91 GLY A N 1
ATOM 638 C CA . GLY A 1 91 ? 3.535 -13.202 5.915 1.00 97.19 91 GLY A CA 1
ATOM 639 C C . GLY A 1 91 ? 4.417 -12.868 7.119 1.00 97.19 91 GLY A C 1
ATOM 640 O O . GLY A 1 91 ? 4.286 -11.803 7.723 1.00 97.19 91 GLY A O 1
ATOM 641 N N . ASP A 1 92 ? 5.350 -13.763 7.428 1.00 96.56 92 ASP A N 1
ATOM 642 C CA . ASP A 1 92 ? 6.338 -13.637 8.503 1.00 96.56 92 ASP A CA 1
ATOM 643 C C . ASP A 1 92 ? 7.581 -12.799 8.138 1.00 96.56 92 ASP A C 1
ATOM 645 O O . ASP A 1 92 ? 8.362 -12.437 9.016 1.00 96.56 92 ASP A O 1
ATOM 649 N N . GLN A 1 93 ? 7.761 -12.436 6.865 1.00 97.00 93 GLN A N 1
ATOM 650 C CA . GLN A 1 93 ? 8.908 -11.652 6.383 1.00 97.00 93 GLN A CA 1
ATOM 651 C C . GLN A 1 93 ? 8.716 -10.137 6.526 1.00 97.00 93 GLN A C 1
ATOM 653 O O . GLN A 1 93 ? 9.614 -9.357 6.200 1.00 97.00 93 GLN A O 1
ATOM 658 N N . THR A 1 94 ? 7.542 -9.699 6.985 1.00 96.94 94 THR A N 1
ATOM 659 C CA . THR A 1 94 ? 7.222 -8.288 7.237 1.00 96.94 94 THR A CA 1
ATOM 660 C C . THR A 1 94 ? 6.461 -8.138 8.546 1.00 96.94 94 THR A C 1
ATOM 662 O O . THR A 1 94 ? 5.812 -9.068 9.014 1.00 96.94 94 THR A O 1
ATOM 665 N N . SER A 1 95 ? 6.464 -6.935 9.117 1.00 97.25 95 SER A N 1
ATOM 666 C CA . SER A 1 95 ? 5.637 -6.614 10.284 1.00 97.25 95 SER A CA 1
ATOM 667 C C . SER A 1 95 ? 4.169 -6.334 9.940 1.00 97.25 95 SER A C 1
ATOM 669 O O . SER A 1 95 ? 3.371 -6.101 10.849 1.00 97.25 95 SER A O 1
ATOM 671 N N . THR A 1 96 ? 3.780 -6.349 8.661 1.00 98.44 96 THR A N 1
ATOM 672 C CA . THR A 1 96 ? 2.449 -5.906 8.221 1.00 98.44 96 THR A CA 1
ATOM 673 C C . THR A 1 96 ? 1.344 -6.830 8.712 1.00 98.44 96 THR A C 1
ATOM 675 O O . THR A 1 96 ? 0.357 -6.334 9.244 1.00 98.44 96 THR A O 1
ATOM 678 N N . LEU A 1 97 ? 1.513 -8.153 8.612 1.00 98.81 97 LEU A N 1
ATOM 679 C CA . LEU A 1 97 ? 0.520 -9.118 9.097 1.00 98.81 97 LEU A CA 1
ATOM 680 C C . LEU A 1 97 ? 0.262 -8.986 10.613 1.00 98.81 97 LEU A C 1
ATOM 682 O O . LEU A 1 97 ? -0.893 -8.785 10.998 1.00 98.81 97 LEU A O 1
ATOM 686 N N . PRO A 1 98 ? 1.284 -9.019 11.492 1.00 98.69 98 PRO A N 1
ATOM 687 C CA . PRO A 1 98 ? 1.046 -8.832 12.920 1.00 98.69 98 PRO A CA 1
ATOM 688 C C . PRO A 1 98 ? 0.532 -7.431 13.280 1.00 98.69 98 PRO A C 1
ATOM 690 O O . PRO A 1 98 ? -0.268 -7.314 14.208 1.00 98.69 98 PRO A O 1
ATOM 693 N N . THR A 1 99 ? 0.929 -6.379 12.551 1.00 98.81 99 THR A N 1
ATOM 694 C CA . THR A 1 99 ? 0.379 -5.020 12.741 1.00 98.81 99 THR A CA 1
ATOM 695 C C . THR A 1 99 ? -1.103 -4.959 12.366 1.00 98.81 99 THR A C 1
ATOM 697 O O . THR A 1 99 ? -1.906 -4.419 13.125 1.00 98.81 99 THR A O 1
ATOM 700 N N . PHE A 1 100 ? -1.481 -5.554 11.233 1.00 98.94 100 PHE A N 1
ATOM 701 C CA . PHE A 1 100 ? -2.861 -5.636 10.751 1.00 98.94 100 PHE A CA 1
ATOM 702 C C . PHE A 1 100 ? -3.768 -6.353 11.758 1.00 98.94 100 PHE A C 1
ATOM 704 O O . PHE A 1 100 ? -4.806 -5.821 12.152 1.00 98.94 100 PHE A O 1
ATOM 711 N N . ASN A 1 101 ? -3.336 -7.513 12.253 1.00 98.88 101 ASN A N 1
ATOM 712 C CA . ASN A 1 101 ? -4.082 -8.263 13.261 1.00 98.88 101 ASN A CA 1
ATOM 713 C C . ASN A 1 101 ? -4.155 -7.533 14.609 1.00 98.88 101 ASN A C 1
ATOM 715 O O . ASN A 1 101 ? -5.187 -7.584 15.272 1.00 98.88 101 ASN A O 1
ATOM 719 N N . ALA A 1 102 ? -3.104 -6.813 15.015 1.00 98.81 102 ALA A N 1
ATOM 720 C CA . ALA A 1 102 ? -3.140 -6.002 16.232 1.00 98.81 102 ALA A CA 1
ATOM 721 C C . ALA A 1 102 ? -4.161 -4.849 16.135 1.00 98.81 102 ALA A C 1
ATOM 723 O O . ALA A 1 102 ? -4.889 -4.602 17.095 1.00 98.81 102 ALA A O 1
ATOM 724 N N . LEU A 1 103 ? -4.285 -4.195 14.975 1.00 98.88 103 LEU A N 1
ATOM 725 C CA . LEU A 1 103 ? -5.341 -3.201 14.734 1.00 98.88 103 LEU A CA 1
ATOM 726 C C . LEU A 1 103 ? -6.738 -3.831 14.804 1.00 98.88 103 LEU A C 1
ATOM 728 O O . LEU A 1 103 ? -7.637 -3.264 15.424 1.00 98.88 103 LEU A O 1
ATOM 732 N N . ALA A 1 104 ? -6.909 -5.021 14.219 1.00 98.88 104 ALA A N 1
ATOM 733 C CA . ALA A 1 104 ? -8.168 -5.757 14.287 1.00 98.88 104 ALA A CA 1
ATOM 734 C C . ALA A 1 104 ? -8.510 -6.164 15.734 1.00 98.88 104 ALA A C 1
ATOM 736 O O . ALA A 1 104 ? -9.665 -6.073 16.137 1.00 98.88 104 ALA A O 1
ATOM 737 N N . ASN A 1 105 ? -7.516 -6.516 16.557 1.00 98.75 105 ASN A N 1
ATOM 738 C CA . ASN A 1 105 ? -7.707 -6.798 17.984 1.00 98.75 105 ASN A CA 1
ATOM 739 C C . ASN A 1 105 ? -8.113 -5.556 18.789 1.00 98.75 105 ASN A C 1
ATOM 741 O O . ASN A 1 105 ? -9.005 -5.638 19.634 1.00 98.75 105 ASN A O 1
ATOM 745 N N . ALA A 1 106 ? -7.502 -4.397 18.514 1.00 98.44 106 ALA A N 1
ATOM 746 C CA . ALA A 1 106 ? -7.896 -3.139 19.151 1.00 98.44 106 ALA A CA 1
ATOM 747 C C . ALA A 1 106 ? -9.358 -2.792 18.824 1.00 98.44 106 ALA A C 1
ATOM 749 O O . ALA A 1 106 ? -10.119 -2.380 19.701 1.00 98.44 106 ALA A O 1
ATOM 750 N N . LEU A 1 107 ? -9.773 -3.028 17.575 1.00 98.50 107 LEU A N 1
ATOM 751 C CA . LEU A 1 107 ? -11.160 -2.881 17.152 1.00 98.50 107 LEU A CA 1
ATOM 752 C C . LEU A 1 107 ? -12.087 -3.913 17.819 1.00 98.50 107 LEU A C 1
ATOM 754 O O . LEU A 1 107 ? -13.152 -3.535 18.304 1.00 98.50 107 LEU A O 1
ATOM 758 N N . ALA A 1 108 ? -11.677 -5.179 17.921 1.00 98.12 108 ALA A N 1
ATOM 759 C CA . ALA A 1 108 ? -12.460 -6.238 18.563 1.00 98.12 108 ALA A CA 1
ATOM 760 C C . ALA A 1 108 ? -12.756 -5.926 20.040 1.00 98.12 108 ALA A C 1
ATOM 762 O O . ALA A 1 108 ? -13.835 -6.248 20.551 1.00 98.12 108 ALA A O 1
ATOM 763 N N . GLY A 1 109 ? -11.813 -5.272 20.729 1.00 97.06 109 GLY A N 1
ATOM 764 C CA . GLY A 1 109 ? -11.997 -4.761 22.088 1.00 97.06 109 GLY A CA 1
ATOM 765 C C . GLY A 1 109 ? -13.145 -3.753 22.210 1.00 97.06 109 GLY A C 1
ATOM 766 O O . GLY A 1 109 ? -13.848 -3.763 23.216 1.00 97.06 109 GLY A O 1
ATOM 767 N N . CYS A 1 110 ? -13.385 -2.940 21.178 1.00 96.06 110 CYS A N 1
ATOM 768 C CA . CYS A 1 110 ? -14.541 -2.047 21.110 1.00 96.06 110 CYS A CA 1
ATOM 769 C C . CYS A 1 110 ? -15.815 -2.795 20.685 1.00 96.06 110 CYS A C 1
ATOM 771 O O . CYS A 1 110 ? -16.840 -2.693 21.350 1.00 96.06 110 CYS A O 1
ATOM 773 N N . VAL A 1 111 ? -15.761 -3.598 19.615 1.00 95.62 111 VAL A N 1
ATOM 774 C CA . VAL A 1 111 ? -16.943 -4.298 19.068 1.00 95.62 111 VAL A CA 1
ATOM 775 C C . VAL A 1 111 ? -17.624 -5.185 20.109 1.00 95.62 111 VAL A C 1
ATOM 777 O O . VAL A 1 111 ? -18.850 -5.198 20.205 1.00 95.62 111 VAL A O 1
ATOM 780 N N . GLY A 1 112 ? -16.841 -5.941 20.880 1.00 89.94 112 GLY A N 1
ATOM 781 C CA . GLY A 1 112 ? -17.371 -6.898 21.849 1.00 89.94 112 GLY A CA 1
ATOM 782 C C . GLY A 1 112 ? -16.956 -6.642 23.296 1.00 89.94 112 GLY A C 1
ATOM 783 O O . GLY A 1 112 ? -17.137 -7.538 24.123 1.00 89.94 112 GLY A O 1
ATOM 784 N N . GLY A 1 113 ? -16.345 -5.500 23.604 1.00 82.44 113 GLY A N 1
ATOM 785 C CA . GLY A 1 113 ? -15.797 -5.192 24.926 1.00 82.44 113 GLY A CA 1
ATOM 786 C C . GLY A 1 113 ? -15.973 -3.720 25.320 1.00 82.44 113 GLY A C 1
ATOM 787 O O . GLY A 1 113 ? -16.762 -3.008 24.704 1.00 82.44 113 GLY A O 1
ATOM 788 N N . PRO A 1 114 ? -15.282 -3.260 26.380 1.00 87.69 114 PRO A N 1
ATOM 789 C CA . PRO A 1 114 ? -15.511 -1.933 26.948 1.00 87.69 114 PRO A CA 1
ATOM 790 C C . PRO A 1 114 ? -14.671 -0.819 26.307 1.00 87.69 114 PRO A C 1
ATOM 792 O O . PRO A 1 114 ? -14.804 0.321 26.726 1.00 87.69 114 PRO A O 1
ATOM 795 N N . THR A 1 115 ? -13.801 -1.110 25.331 1.00 96.12 115 THR A N 1
ATOM 796 C CA . THR A 1 115 ? -12.694 -0.200 24.978 1.00 96.12 115 THR A CA 1
ATOM 797 C C . THR A 1 115 ? -12.993 0.790 23.845 1.00 96.12 115 THR A C 1
ATOM 799 O O . THR A 1 115 ? -12.073 1.246 23.159 1.00 96.12 115 THR A O 1
ATOM 802 N N . CYS A 1 116 ? -14.268 1.067 23.553 1.00 95.31 116 CYS A N 1
ATOM 803 C CA . CYS A 1 116 ? -14.635 1.950 22.442 1.00 95.31 116 CYS A CA 1
ATOM 804 C C . CYS A 1 116 ? -14.195 3.393 22.669 1.00 95.31 116 CYS A C 1
ATOM 806 O O . CYS A 1 116 ? -13.599 3.987 21.772 1.00 95.31 116 CYS A O 1
ATOM 808 N N . ASP A 1 117 ? -14.454 3.943 23.853 1.00 95.69 117 ASP A N 1
ATOM 809 C CA . ASP A 1 117 ? -14.131 5.338 24.152 1.00 95.69 117 ASP A CA 1
ATOM 810 C C . ASP A 1 117 ? -12.612 5.557 24.147 1.00 95.69 117 ASP A C 1
ATOM 812 O O . ASP A 1 117 ? -12.123 6.540 23.587 1.00 95.69 117 ASP A O 1
ATOM 816 N N . GLU A 1 118 ? -11.843 4.600 24.674 1.00 97.19 118 GLU A N 1
ATOM 817 C CA . GLU A 1 118 ? -10.383 4.629 24.649 1.00 97.19 118 GLU A CA 1
ATOM 818 C C . GLU A 1 118 ? -9.827 4.509 23.228 1.00 97.19 118 GLU A C 1
ATOM 820 O O . GLU A 1 118 ? -8.873 5.213 22.896 1.00 97.19 118 GLU A O 1
ATOM 825 N N . LEU A 1 119 ? -10.417 3.666 22.370 1.00 97.62 119 LEU A N 1
ATOM 826 C CA . LEU A 1 119 ? -10.011 3.557 20.967 1.00 97.62 119 LEU A CA 1
ATOM 827 C C . LEU A 1 119 ? -10.256 4.869 20.212 1.00 97.62 119 LEU A C 1
ATOM 829 O O . LEU A 1 119 ? -9.359 5.352 19.518 1.00 97.62 119 LEU A O 1
ATOM 833 N N . LEU A 1 120 ? -11.443 5.466 20.361 1.00 96.88 120 LEU A N 1
ATOM 834 C CA . LEU A 1 120 ? -11.775 6.741 19.719 1.00 96.88 120 LEU A CA 1
ATOM 835 C C . LEU A 1 120 ? -10.866 7.876 20.215 1.00 96.88 120 LEU A C 1
ATOM 837 O O . LEU A 1 120 ? -10.378 8.673 19.411 1.00 96.88 120 LEU A O 1
ATOM 841 N N . ALA A 1 121 ? -10.587 7.923 21.520 1.00 96.06 121 ALA A N 1
ATOM 842 C CA . ALA A 1 121 ? -9.677 8.901 22.108 1.00 96.06 121 ALA A CA 1
ATOM 843 C C . ALA A 1 121 ? -8.230 8.708 21.625 1.00 96.06 121 ALA A C 1
ATOM 845 O O . ALA A 1 121 ? -7.565 9.681 21.267 1.00 96.06 121 ALA A O 1
ATOM 846 N N . ALA A 1 122 ? -7.744 7.466 21.561 1.00 96.94 122 ALA A N 1
ATOM 847 C CA . ALA A 1 122 ? -6.393 7.159 21.097 1.00 96.94 122 ALA A CA 1
ATOM 848 C C . ALA A 1 122 ? -6.204 7.459 19.599 1.00 96.94 122 ALA A C 1
ATOM 850 O O . ALA A 1 122 ? -5.111 7.848 19.190 1.00 96.94 122 ALA A O 1
ATOM 851 N N . ALA A 1 123 ? -7.259 7.345 18.791 1.00 96.62 123 ALA A N 1
ATOM 852 C CA . ALA A 1 123 ? -7.247 7.700 17.372 1.00 96.62 123 ALA A CA 1
ATOM 853 C C . ALA A 1 123 ? -7.360 9.216 17.098 1.00 96.62 123 ALA A C 1
ATOM 855 O O . ALA A 1 123 ? -7.210 9.651 15.953 1.00 96.62 123 ALA A O 1
ATOM 856 N N . ALA A 1 124 ? -7.637 10.040 18.115 1.00 93.31 124 ALA A N 1
ATOM 857 C CA . ALA A 1 124 ? -7.774 11.480 17.937 1.00 93.31 124 ALA A CA 1
ATOM 858 C C . ALA A 1 124 ? -6.449 12.130 17.499 1.00 93.31 124 ALA A C 1
ATOM 860 O O . ALA A 1 124 ? -5.377 11.870 18.051 1.00 93.31 124 ALA A O 1
ATOM 861 N N . ARG A 1 125 ? -6.532 13.034 16.515 1.00 88.56 125 ARG A N 1
ATOM 862 C CA . ARG A 1 125 ? -5.383 13.804 16.015 1.00 88.56 125 ARG A CA 1
ATOM 863 C C . ARG A 1 125 ? -5.337 15.193 16.659 1.00 88.56 125 ARG A C 1
ATOM 865 O O . ARG A 1 125 ? -6.392 15.811 16.821 1.00 88.56 125 ARG A O 1
ATOM 872 N N . PRO A 1 126 ? -4.144 15.741 16.954 1.00 84.44 126 PRO A N 1
ATOM 873 C CA . PRO A 1 126 ? -4.020 17.105 17.461 1.00 84.44 126 PRO A CA 1
ATOM 874 C C . PRO A 1 126 ? -4.721 18.126 16.550 1.00 84.44 126 PRO A C 1
ATOM 876 O O . PRO A 1 126 ? -4.507 18.140 15.339 1.00 84.44 126 PRO A O 1
ATOM 879 N N . GLY A 1 127 ? -5.569 18.981 17.130 1.00 86.38 127 GLY A N 1
ATOM 880 C CA . GLY A 1 127 ? -6.268 20.048 16.401 1.00 86.38 127 GLY A CA 1
ATOM 881 C C . GLY A 1 127 ? -7.416 19.591 15.489 1.00 86.38 127 GLY A C 1
ATOM 882 O O . GLY A 1 127 ? -7.908 20.391 14.693 1.00 86.38 127 GLY A O 1
ATOM 883 N N . ARG A 1 128 ? -7.857 18.330 15.578 1.00 87.56 128 ARG A N 1
ATOM 884 C CA . ARG A 1 128 ? -9.028 17.806 14.855 1.00 87.56 128 ARG A CA 1
ATOM 885 C C . ARG A 1 128 ? -10.061 17.259 15.848 1.00 87.56 128 ARG A C 1
ATOM 887 O O . ARG A 1 128 ? -9.670 16.817 16.927 1.00 87.56 128 ARG A O 1
ATOM 894 N N . PRO A 1 129 ? -11.363 17.268 15.507 1.00 88.94 129 PRO A N 1
ATOM 895 C CA . PRO A 1 129 ? -12.364 16.561 16.297 1.00 88.94 129 PRO A CA 1
ATOM 896 C C . PRO A 1 129 ? -12.000 15.081 16.443 1.00 88.94 129 PRO A C 1
ATOM 898 O O . PRO A 1 129 ? -11.463 14.480 15.508 1.00 88.94 129 PRO A O 1
ATOM 901 N N . ALA A 1 130 ? -12.299 14.503 17.606 1.00 90.31 130 ALA A N 1
ATOM 902 C CA . ALA A 1 130 ? -12.158 13.068 17.805 1.00 90.31 130 ALA A CA 1
ATOM 903 C C . ALA A 1 130 ? -13.097 12.305 16.847 1.00 90.31 130 ALA A C 1
ATOM 905 O O . ALA A 1 130 ? -14.200 12.789 16.560 1.00 90.31 130 ALA A O 1
ATOM 906 N N . PRO A 1 131 ? -12.680 11.132 16.340 1.00 94.38 131 PRO A N 1
ATOM 907 C CA . PRO A 1 131 ? -13.556 10.277 15.552 1.00 94.38 131 PRO A CA 1
ATOM 908 C C . PRO A 1 131 ? -14.768 9.847 16.387 1.00 94.38 131 PRO A C 1
ATOM 910 O O . PRO A 1 131 ? -14.650 9.570 17.577 1.00 94.38 131 PRO A O 1
ATOM 913 N N . THR A 1 132 ? -15.938 9.785 15.754 1.00 93.38 132 THR A N 1
ATOM 914 C CA . THR A 1 132 ? -17.200 9.388 16.403 1.00 93.38 132 THR A CA 1
ATOM 915 C C . THR A 1 132 ? -17.583 7.937 16.131 1.00 93.38 132 THR A C 1
ATOM 917 O O . THR A 1 132 ? -18.536 7.440 16.728 1.00 93.38 132 THR A O 1
ATOM 920 N N . ASP A 1 133 ? -16.866 7.265 15.226 1.00 95.19 133 ASP A N 1
ATOM 921 C CA . ASP A 1 133 ? -17.061 5.856 14.913 1.00 95.19 133 ASP A CA 1
ATOM 922 C C . ASP A 1 133 ? -15.730 5.122 14.672 1.00 95.19 133 ASP A C 1
ATOM 924 O O . ASP A 1 133 ? -14.696 5.735 14.384 1.00 95.19 133 ASP A O 1
ATOM 928 N N . THR A 1 134 ? -15.749 3.795 14.810 1.00 96.81 134 THR A N 1
ATOM 929 C CA . THR A 1 134 ? -14.555 2.942 14.696 1.00 96.81 134 THR A CA 1
ATOM 930 C C . THR A 1 134 ? -13.910 2.944 13.311 1.00 96.81 134 THR A C 1
ATOM 932 O O . THR A 1 134 ? -12.693 2.791 13.206 1.00 96.81 134 THR A O 1
ATOM 935 N N . PHE A 1 135 ? -14.688 3.132 12.241 1.00 97.38 135 PHE A N 1
ATOM 936 C CA . PHE A 1 135 ? -14.140 3.223 10.888 1.00 97.38 135 PHE A CA 1
ATOM 937 C C . PHE A 1 135 ? -13.336 4.516 10.726 1.00 97.38 135 PHE A C 1
ATOM 939 O O . PHE A 1 135 ? -12.190 4.478 10.275 1.00 97.38 135 PHE A O 1
ATOM 946 N N . GLN A 1 136 ? -13.895 5.650 11.158 1.00 96.50 136 GLN A N 1
ATOM 947 C CA . GLN A 1 136 ? -13.186 6.923 11.152 1.00 96.50 136 GLN A CA 1
ATOM 948 C C . GLN A 1 136 ? -11.964 6.873 12.075 1.00 96.50 136 GLN A C 1
ATOM 950 O O . GLN A 1 136 ? -10.918 7.390 11.702 1.00 96.50 136 GLN A O 1
ATOM 955 N N . ALA A 1 137 ? -12.042 6.208 13.232 1.00 97.19 137 ALA A N 1
ATOM 956 C CA . ALA A 1 137 ? -10.887 6.037 14.113 1.00 97.19 137 ALA A CA 1
ATOM 957 C C . ALA A 1 137 ? -9.715 5.332 13.415 1.00 97.19 137 ALA A C 1
ATOM 959 O O . ALA A 1 137 ? -8.597 5.843 13.434 1.00 97.19 137 ALA A O 1
ATOM 960 N N . LEU A 1 138 ? -9.963 4.221 12.718 1.00 98.38 138 LEU A N 1
ATOM 961 C CA . LEU A 1 138 ? -8.923 3.525 11.954 1.00 98.38 138 LEU A CA 1
ATOM 962 C C . LEU A 1 138 ? -8.381 4.362 10.784 1.00 98.38 138 LEU A C 1
ATOM 964 O O . LEU A 1 138 ? -7.179 4.335 10.522 1.00 98.38 138 LEU A O 1
ATOM 968 N N . VAL A 1 139 ? -9.232 5.151 10.119 1.00 97.94 139 VAL A N 1
ATOM 969 C CA . VAL A 1 139 ? -8.801 6.125 9.099 1.00 97.94 139 VAL A CA 1
ATOM 970 C C . VAL A 1 139 ? -7.848 7.161 9.698 1.00 97.94 139 VAL A C 1
ATOM 972 O O . VAL A 1 139 ? -6.847 7.512 9.070 1.00 97.94 139 VAL A O 1
ATOM 975 N N . GLU A 1 140 ? -8.122 7.644 10.912 1.00 97.19 140 GLU A N 1
ATOM 976 C CA . GLU A 1 140 ? -7.252 8.617 11.574 1.00 97.19 140 GLU A CA 1
ATOM 977 C C . GLU A 1 140 ? -5.941 8.022 12.080 1.00 97.19 140 GLU A C 1
ATOM 979 O O . GLU A 1 140 ? -4.903 8.675 11.945 1.00 97.19 140 GLU A O 1
ATOM 984 N N . ILE A 1 141 ? -5.950 6.769 12.543 1.00 98.06 141 ILE A N 1
ATOM 985 C CA . ILE A 1 141 ? -4.719 6.027 12.849 1.00 98.06 141 ILE A CA 1
ATOM 986 C C . ILE A 1 141 ? -3.868 5.888 11.578 1.00 98.06 141 ILE A C 1
ATOM 988 O O . ILE A 1 141 ? -2.683 6.210 11.604 1.00 98.06 141 ILE A O 1
ATOM 992 N N . ALA A 1 142 ? -4.461 5.515 10.439 1.00 97.94 142 ALA A N 1
ATOM 993 C CA . ALA A 1 142 ? -3.737 5.408 9.169 1.00 97.94 142 ALA A CA 1
ATOM 994 C C . ALA A 1 142 ? -3.129 6.750 8.703 1.00 97.94 142 ALA A C 1
ATOM 996 O O . ALA A 1 142 ? -2.056 6.776 8.102 1.00 97.94 142 ALA A O 1
ATOM 997 N N . ARG A 1 143 ? -3.788 7.879 8.996 1.00 96.06 143 ARG A N 1
ATOM 998 C CA . ARG A 1 143 ? -3.314 9.236 8.655 1.00 96.06 143 ARG A CA 1
ATOM 999 C C . ARG A 1 143 ? -2.247 9.780 9.598 1.00 96.06 143 ARG A C 1
ATOM 1001 O O . ARG A 1 143 ? -1.509 10.683 9.209 1.00 96.06 143 ARG A O 1
ATOM 1008 N N . ALA A 1 144 ? -2.197 9.289 10.830 1.00 96.38 144 ALA A N 1
ATOM 1009 C CA . ALA A 1 144 ? -1.258 9.730 11.854 1.00 96.38 144 ALA A CA 1
ATOM 1010 C C . ALA A 1 144 ? -0.677 8.526 12.622 1.00 96.38 144 ALA A C 1
ATOM 1012 O O . ALA A 1 144 ? -0.830 8.438 13.841 1.00 96.38 144 ALA A O 1
ATOM 1013 N N . PRO A 1 145 ? 0.030 7.605 11.940 1.00 97.44 145 PRO A N 1
ATOM 1014 C CA . PRO A 1 145 ? 0.338 6.283 12.489 1.00 97.44 145 PRO A CA 1
ATOM 1015 C C . PRO A 1 145 ? 1.312 6.310 13.675 1.00 97.44 145 PRO A C 1
ATOM 1017 O O . PRO A 1 145 ? 1.407 5.326 14.401 1.00 97.44 145 PRO A O 1
ATOM 1020 N N . GLY A 1 146 ? 2.027 7.418 13.894 1.00 97.06 146 GLY A N 1
ATOM 1021 C CA . GLY A 1 146 ? 2.925 7.615 15.039 1.00 97.06 146 GLY A CA 1
ATOM 1022 C C . GLY A 1 146 ? 2.267 8.224 16.286 1.00 97.06 146 GLY A C 1
ATOM 1023 O O . GLY A 1 146 ? 2.960 8.484 17.267 1.00 97.06 146 GLY A O 1
ATOM 1024 N N . VAL A 1 147 ? 0.960 8.497 16.270 1.00 95.56 147 VAL A N 1
ATOM 1025 C CA . VAL A 1 147 ? 0.248 9.115 17.401 1.00 95.56 147 VAL A CA 1
ATOM 1026 C C . VAL A 1 147 ? -0.276 8.039 18.358 1.00 95.56 147 VAL A C 1
ATOM 1028 O O . VAL A 1 147 ? -0.794 7.018 17.919 1.00 95.56 147 VAL A O 1
ATOM 1031 N N . ASN A 1 148 ? -0.136 8.270 19.673 1.00 96.62 148 ASN A N 1
ATOM 1032 C CA . ASN A 1 148 ? -0.668 7.418 20.754 1.00 96.62 148 ASN A CA 1
ATOM 1033 C C . ASN A 1 148 ? -0.307 5.924 20.637 1.00 96.62 148 ASN A C 1
ATOM 1035 O O . ASN A 1 148 ? -1.090 5.041 20.992 1.00 96.62 148 ASN A O 1
ATOM 1039 N N . VAL A 1 149 ? 0.892 5.631 20.128 1.00 97.94 149 VAL A N 1
ATOM 1040 C CA . VAL A 1 149 ? 1.318 4.261 19.821 1.00 97.94 149 VAL A CA 1
ATOM 1041 C C . VAL A 1 149 ? 1.240 3.324 21.040 1.00 97.94 149 VAL A C 1
ATOM 1043 O O . VAL A 1 149 ? 0.610 2.271 20.902 1.00 97.94 149 VAL A O 1
ATOM 1046 N N . PRO A 1 150 ? 1.791 3.657 22.229 1.00 98.00 150 PRO A N 1
ATOM 1047 C CA . PRO A 1 150 ? 1.699 2.767 23.390 1.00 98.00 150 PRO A CA 1
ATOM 1048 C C . PRO A 1 150 ? 0.256 2.481 23.824 1.00 98.00 150 PRO A C 1
ATOM 1050 O O . PRO A 1 150 ? -0.062 1.355 24.198 1.00 98.00 150 PRO A O 1
ATOM 1053 N N . GLN A 1 151 ? -0.623 3.484 23.746 1.00 98.00 151 GLN A N 1
ATOM 1054 C CA . GLN A 1 151 ? -2.032 3.370 24.120 1.00 98.00 151 GLN A CA 1
ATOM 1055 C C . GLN A 1 151 ? -2.778 2.441 23.159 1.00 98.00 151 GLN A C 1
ATOM 1057 O O . GLN A 1 151 ? -3.440 1.508 23.602 1.00 98.00 151 GLN A O 1
ATOM 1062 N N . LEU A 1 152 ? -2.615 2.640 21.848 1.00 98.19 152 LEU A N 1
ATOM 1063 C CA . LEU A 1 152 ? -3.197 1.761 20.829 1.00 98.19 152 LEU A CA 1
ATOM 1064 C C . LEU A 1 152 ? -2.693 0.317 20.967 1.00 98.19 152 LEU A C 1
ATOM 1066 O O . LEU A 1 152 ? -3.463 -0.627 20.799 1.00 98.19 152 LEU A O 1
ATOM 1070 N N . PHE A 1 153 ? -1.421 0.130 21.330 1.00 98.56 153 PHE A N 1
ATOM 1071 C CA . PHE A 1 153 ? -0.855 -1.206 21.522 1.00 98.56 153 PHE A CA 1
ATOM 1072 C C . PHE A 1 153 ? -1.452 -1.900 22.751 1.00 98.56 153 PHE A C 1
ATOM 1074 O O . PHE A 1 153 ? -1.795 -3.078 22.684 1.00 98.56 153 PHE A O 1
ATOM 1081 N N . ALA A 1 154 ? -1.645 -1.164 23.850 1.00 98.38 154 ALA A N 1
ATOM 1082 C CA . ALA A 1 154 ? -2.324 -1.684 25.032 1.00 98.38 154 ALA A CA 1
ATOM 1083 C C . ALA A 1 154 ? -3.776 -2.095 24.726 1.00 98.38 154 ALA A C 1
ATOM 1085 O O . ALA A 1 154 ? -4.210 -3.156 25.171 1.00 98.38 154 ALA A O 1
ATOM 1086 N N . LEU A 1 155 ? -4.500 -1.313 23.916 1.00 98.38 155 LEU A N 1
ATOM 1087 C CA . LEU A 1 155 ? -5.863 -1.649 23.481 1.00 98.38 155 LEU A CA 1
ATOM 1088 C C . LEU A 1 155 ? -5.906 -2.940 22.654 1.00 98.38 155 LEU A C 1
ATOM 1090 O O . LEU A 1 155 ? -6.773 -3.783 22.880 1.00 98.38 155 LEU A O 1
ATOM 1094 N N . ALA A 1 156 ? -4.938 -3.139 21.756 1.00 98.12 156 ALA A N 1
ATOM 1095 C CA . ALA A 1 156 ? -4.819 -4.367 20.968 1.00 98.12 156 ALA A CA 1
ATOM 1096 C C . ALA A 1 156 ? -4.630 -5.631 21.829 1.00 98.12 156 ALA A C 1
ATOM 1098 O O . ALA A 1 156 ? -5.013 -6.723 21.412 1.00 98.12 156 ALA A O 1
ATOM 1099 N N . ALA A 1 157 ? -4.064 -5.503 23.031 1.00 96.50 157 ALA A N 1
ATOM 1100 C CA . ALA A 1 157 ? -3.840 -6.626 23.937 1.00 96.50 157 ALA A CA 1
ATOM 1101 C C . ALA A 1 157 ? -5.082 -7.023 24.757 1.00 96.50 157 ALA A C 1
ATOM 1103 O O . ALA A 1 157 ? -5.109 -8.119 25.313 1.00 96.50 157 ALA A O 1
ATOM 1104 N N . VAL A 1 158 ? -6.113 -6.168 24.838 1.00 96.44 158 VAL A N 1
ATOM 1105 C CA . VAL A 1 158 ? -7.306 -6.421 25.671 1.00 96.44 158 VAL A CA 1
ATOM 1106 C C . VAL A 1 158 ? -8.122 -7.603 25.149 1.00 96.44 158 VAL A C 1
ATOM 1108 O O . VAL A 1 158 ? -8.643 -8.392 25.938 1.00 96.44 158 VAL A O 1
ATOM 1111 N N . ARG A 1 159 ? -8.233 -7.746 23.823 1.00 96.25 159 ARG A N 1
ATOM 1112 C CA . ARG A 1 159 ? -9.009 -8.819 23.190 1.00 96.25 159 ARG A CA 1
ATOM 1113 C C . ARG A 1 159 ? -8.281 -9.396 21.964 1.00 96.25 159 ARG A C 1
ATOM 1115 O O . ARG A 1 159 ? -8.635 -9.071 20.832 1.00 96.25 159 ARG A O 1
ATOM 1122 N N . PRO A 1 160 ? -7.273 -10.262 22.168 1.00 95.75 160 PRO A N 1
ATOM 1123 C CA . PRO A 1 160 ? -6.410 -10.760 21.099 1.00 95.75 160 PRO A CA 1
ATOM 1124 C C . PRO A 1 160 ? -7.058 -11.926 20.325 1.00 95.75 160 PRO A C 1
ATOM 1126 O O . PRO A 1 160 ? -6.670 -13.080 20.492 1.00 95.75 160 PRO A O 1
ATOM 1129 N N . LEU A 1 161 ? -8.073 -11.644 19.501 1.00 97.69 161 LEU A N 1
ATOM 1130 C CA . LEU A 1 161 ? -8.766 -12.654 18.683 1.00 97.69 161 LEU A CA 1
ATOM 1131 C C . LEU A 1 161 ? -7.986 -13.069 17.426 1.00 97.69 161 LEU A C 1
ATOM 1133 O O . LEU A 1 161 ? -8.088 -14.210 16.982 1.00 97.69 161 LEU A O 1
ATOM 1137 N N . PHE A 1 162 ? -7.226 -12.144 16.845 1.00 98.56 162 PHE A N 1
ATOM 1138 C CA . PHE A 1 162 ? -6.519 -12.299 15.580 1.00 98.56 162 PHE A CA 1
ATOM 1139 C C . PHE A 1 162 ? -5.023 -12.497 15.821 1.00 98.56 162 PHE A C 1
ATOM 1141 O O . PHE A 1 162 ? -4.382 -11.719 16.536 1.00 98.56 162 PHE A O 1
ATOM 1148 N N . ALA A 1 163 ? -4.462 -13.534 15.198 1.00 97.69 163 ALA A N 1
ATOM 1149 C CA . ALA A 1 163 ? -3.069 -13.939 15.339 1.00 97.69 163 ALA A CA 1
ATOM 1150 C C . ALA A 1 163 ? -2.441 -14.286 13.970 1.00 97.69 163 ALA A C 1
ATOM 1152 O O . ALA A 1 163 ? -3.166 -14.677 13.053 1.00 97.69 163 ALA A O 1
ATOM 1153 N N . PRO A 1 164 ? -1.106 -14.172 13.815 1.00 98.00 164 PRO A N 1
ATOM 1154 C CA . PRO A 1 164 ? -0.156 -13.608 14.782 1.00 98.00 164 PRO A CA 1
ATOM 1155 C C . PRO A 1 164 ? -0.379 -12.100 14.963 1.00 98.00 164 PRO A C 1
ATOM 1157 O O . PRO A 1 164 ? -0.830 -11.439 14.033 1.00 98.00 164 PRO A O 1
ATOM 1160 N N . ALA A 1 165 ? -0.076 -11.561 16.143 1.00 97.12 165 ALA A N 1
ATOM 1161 C CA . ALA A 1 165 ? -0.157 -10.130 16.451 1.00 97.12 165 ALA A CA 1
ATOM 1162 C C . ALA A 1 165 ? 1.205 -9.608 16.936 1.00 97.12 165 ALA A C 1
ATOM 1164 O O . ALA A 1 165 ? 2.115 -10.389 17.220 1.00 97.12 165 ALA A O 1
ATOM 1165 N N . LEU A 1 166 ? 1.362 -8.285 17.005 1.00 97.38 166 LEU A N 1
ATOM 1166 C CA . LEU A 1 166 ? 2.590 -7.652 17.492 1.00 97.38 166 LEU A CA 1
ATOM 1167 C C . LEU A 1 166 ? 2.910 -8.070 18.939 1.00 97.38 166 LEU A C 1
ATOM 1169 O O . LEU A 1 166 ? 2.063 -7.965 19.820 1.00 97.38 166 LEU A O 1
ATOM 1173 N N . GLY A 1 167 ? 4.155 -8.487 19.191 1.00 96.31 167 GLY A N 1
ATOM 1174 C CA . GLY A 1 167 ? 4.649 -8.801 20.542 1.00 96.31 167 GLY A CA 1
ATOM 1175 C C . GLY A 1 167 ? 5.148 -7.584 21.334 1.00 96.31 167 GLY A C 1
ATOM 1176 O O . GLY A 1 167 ? 5.349 -7.675 22.541 1.00 96.31 167 GLY A O 1
ATOM 1177 N N . ALA A 1 168 ? 5.349 -6.446 20.669 1.00 97.31 168 ALA A N 1
ATOM 1178 C CA . ALA A 1 168 ? 5.745 -5.175 21.266 1.00 97.31 168 ALA A CA 1
ATOM 1179 C C . ALA A 1 168 ? 5.133 -4.016 20.469 1.00 97.31 168 ALA A C 1
ATOM 1181 O O . ALA A 1 168 ? 4.803 -4.180 19.291 1.00 97.31 168 ALA A O 1
ATOM 1182 N N . ALA A 1 169 ? 5.002 -2.847 21.100 1.00 97.94 169 ALA A N 1
ATOM 1183 C CA . ALA A 1 169 ? 4.484 -1.657 20.434 1.00 97.94 169 ALA A CA 1
ATOM 1184 C C . ALA A 1 169 ? 5.339 -1.311 19.196 1.00 97.94 169 ALA A C 1
ATOM 1186 O O . ALA A 1 169 ? 6.571 -1.303 19.296 1.00 97.94 169 ALA A O 1
ATOM 1187 N N . PRO A 1 170 ? 4.719 -1.022 18.035 1.00 97.75 170 PRO A N 1
ATOM 1188 C CA . PRO A 1 170 ? 5.461 -0.603 16.852 1.00 97.75 170 PRO A CA 1
ATOM 1189 C C . PRO A 1 170 ? 5.974 0.836 17.034 1.00 97.75 170 PRO A C 1
ATOM 1191 O O . PRO A 1 170 ? 5.627 1.511 17.994 1.00 97.75 170 PRO A O 1
ATOM 1194 N N . THR A 1 171 ? 6.783 1.356 16.112 1.00 97.12 171 THR A N 1
ATOM 1195 C CA . THR A 1 171 ? 7.090 2.804 16.090 1.00 97.12 171 THR A CA 1
ATOM 1196 C C . THR A 1 171 ? 5.980 3.617 15.424 1.00 97.12 171 THR A C 1
ATOM 1198 O O . THR A 1 171 ? 5.821 4.801 15.712 1.00 97.12 171 THR A O 1
ATOM 1201 N N . ALA A 1 172 ? 5.214 2.980 14.537 1.00 97.75 172 ALA A N 1
ATOM 1202 C CA . ALA A 1 172 ? 4.059 3.545 13.863 1.00 97.75 172 ALA A CA 1
ATOM 1203 C C . ALA A 1 172 ? 3.112 2.426 13.399 1.00 97.75 172 ALA A C 1
ATOM 1205 O O . ALA A 1 172 ? 3.558 1.347 13.005 1.00 97.75 172 ALA A O 1
ATOM 1206 N N . TRP A 1 173 ? 1.811 2.700 13.388 1.00 98.44 173 TRP A N 1
ATOM 1207 C CA . TRP A 1 173 ? 0.760 1.816 12.879 1.00 98.44 173 TRP A CA 1
ATOM 1208 C C . TRP A 1 173 ? 0.667 1.846 11.350 1.00 98.44 173 TRP A C 1
ATOM 1210 O O . TRP A 1 173 ? -0.363 2.207 10.785 1.00 98.44 173 TRP A O 1
ATOM 1220 N N . THR A 1 174 ? 1.757 1.502 10.668 1.00 98.12 174 THR A N 1
ATOM 1221 C CA . THR A 1 174 ? 1.844 1.495 9.201 1.00 98.12 174 THR A CA 1
ATOM 1222 C C . THR A 1 174 ? 1.617 0.089 8.649 1.00 98.12 174 THR A C 1
ATOM 1224 O O . THR A 1 174 ? 2.225 -0.867 9.123 1.00 98.12 174 THR A O 1
ATOM 1227 N N . LEU A 1 175 ? 0.800 -0.032 7.598 1.00 98.56 175 LEU A N 1
ATOM 1228 C CA . LEU A 1 175 ? 0.636 -1.271 6.834 1.00 98.56 175 LEU A CA 1
ATOM 1229 C C . LEU A 1 175 ? 1.320 -1.129 5.470 1.00 98.56 175 LEU A C 1
ATOM 1231 O O . LEU A 1 175 ? 0.883 -0.334 4.641 1.00 98.56 175 LEU A O 1
ATOM 1235 N N . ALA A 1 176 ? 2.397 -1.884 5.242 1.00 96.62 176 ALA A N 1
ATOM 1236 C CA . ALA A 1 176 ? 3.166 -1.845 3.998 1.00 96.62 176 ALA A CA 1
ATOM 1237 C C . ALA A 1 176 ? 3.109 -3.202 3.289 1.00 96.62 176 ALA A C 1
ATOM 1239 O O . ALA A 1 176 ? 3.608 -4.199 3.808 1.00 96.62 176 ALA A O 1
ATOM 1240 N N . LEU A 1 177 ? 2.516 -3.247 2.096 1.00 96.50 177 LEU A N 1
ATOM 1241 C CA . LEU A 1 177 ? 2.474 -4.465 1.290 1.00 96.50 177 LEU A CA 1
ATOM 1242 C C . LEU A 1 177 ? 3.700 -4.542 0.386 1.00 96.50 177 LEU A C 1
ATOM 1244 O O . LEU A 1 177 ? 4.045 -3.580 -0.303 1.00 96.50 177 LEU A O 1
ATOM 1248 N N . ARG A 1 178 ? 4.348 -5.705 0.374 1.00 94.69 178 ARG A N 1
ATOM 1249 C CA . ARG A 1 178 ? 5.422 -6.024 -0.564 1.00 94.69 178 ARG A CA 1
ATOM 1250 C C . ARG A 1 178 ? 4.854 -6.764 -1.764 1.00 94.69 178 ARG A C 1
ATOM 1252 O O . ARG A 1 178 ? 4.173 -7.778 -1.618 1.00 94.69 178 ARG A O 1
ATOM 1259 N N . TYR A 1 179 ? 5.212 -6.276 -2.946 1.00 91.75 179 TYR A N 1
ATOM 1260 C CA . TYR A 1 179 ? 4.889 -6.874 -4.235 1.00 91.75 179 TYR A CA 1
ATOM 1261 C C . TYR A 1 179 ? 6.179 -7.347 -4.907 1.00 91.75 179 TYR A C 1
ATOM 1263 O O . TYR A 1 179 ? 7.154 -6.600 -4.962 1.00 91.75 179 TYR A O 1
ATOM 1271 N N . GLN A 1 180 ? 6.190 -8.579 -5.419 1.00 86.62 180 GLN A N 1
ATOM 1272 C CA . GLN A 1 180 ? 7.350 -9.157 -6.120 1.00 86.62 180 GLN A CA 1
ATOM 1273 C C . GLN A 1 180 ? 7.059 -9.529 -7.583 1.00 86.62 180 GLN A C 1
ATOM 1275 O O . GLN A 1 180 ? 7.893 -10.154 -8.237 1.00 86.62 180 GLN A O 1
ATOM 1280 N N . GLY A 1 181 ? 5.870 -9.193 -8.098 1.00 84.56 181 GLY A N 1
ATOM 1281 C CA . GLY A 1 181 ? 5.397 -9.693 -9.390 1.00 84.56 181 GLY A CA 1
ATOM 1282 C C . GLY A 1 181 ? 5.368 -11.224 -9.396 1.00 84.56 181 GLY A C 1
ATOM 1283 O O . GLY A 1 181 ? 4.821 -11.842 -8.485 1.00 84.56 181 GLY A O 1
ATOM 1284 N N . ASN A 1 182 ? 6.018 -11.846 -10.382 1.00 84.12 182 ASN A N 1
ATOM 1285 C CA . ASN A 1 182 ? 6.190 -13.304 -10.444 1.00 84.12 182 ASN A CA 1
ATOM 1286 C C . ASN A 1 182 ? 7.452 -13.828 -9.726 1.00 84.12 182 ASN A C 1
ATOM 1288 O O . ASN A 1 182 ? 7.789 -15.006 -9.855 1.00 84.12 182 ASN A O 1
ATOM 1292 N N . GLY A 1 183 ? 8.174 -12.959 -9.009 1.00 86.44 183 GLY A N 1
ATOM 1293 C CA . GLY A 1 183 ? 9.390 -13.301 -8.269 1.00 86.44 183 GLY A CA 1
ATOM 1294 C C . GLY A 1 183 ? 10.624 -13.564 -9.137 1.00 86.44 183 GLY A C 1
ATOM 1295 O O . GLY A 1 183 ? 11.618 -14.056 -8.614 1.00 86.44 183 GLY A O 1
ATOM 1296 N N . ARG A 1 184 ? 10.571 -13.290 -10.450 1.00 87.75 184 ARG A N 1
ATOM 1297 C CA . ARG A 1 184 ? 11.661 -13.582 -11.404 1.00 87.75 184 ARG A CA 1
ATOM 1298 C C . ARG A 1 184 ? 11.957 -12.447 -12.384 1.00 87.75 184 ARG A C 1
ATOM 1300 O O . ARG A 1 184 ? 12.550 -12.657 -13.441 1.00 87.75 184 ARG A O 1
ATOM 1307 N N . GLU A 1 185 ? 11.494 -11.249 -12.061 1.00 86.12 185 GLU A N 1
ATOM 1308 C CA . GLU A 1 185 ? 11.443 -10.134 -13.007 1.00 86.12 185 GLU A CA 1
ATOM 1309 C C . GLU A 1 185 ? 12.050 -8.837 -12.481 1.00 86.12 185 GLU A C 1
ATOM 1311 O O . GLU A 1 185 ? 12.486 -8.019 -13.290 1.00 86.12 185 GLU A O 1
ATOM 1316 N N . LEU A 1 186 ? 12.101 -8.663 -11.158 1.00 89.06 186 LEU A N 1
ATOM 1317 C CA . LEU A 1 186 ? 12.600 -7.465 -10.489 1.00 89.06 186 LEU A CA 1
ATOM 1318 C C . LEU A 1 186 ? 13.977 -7.740 -9.896 1.00 89.06 186 LEU A C 1
ATOM 1320 O O . LEU A 1 186 ? 14.127 -8.646 -9.083 1.00 89.06 186 LEU A O 1
ATOM 1324 N N . ASP A 1 187 ? 14.954 -6.924 -10.271 1.00 89.88 187 ASP A N 1
ATOM 1325 C CA . ASP A 1 187 ? 16.284 -6.913 -9.674 1.00 89.88 187 ASP A CA 1
ATOM 1326 C C . ASP A 1 187 ? 16.865 -5.498 -9.758 1.00 89.88 187 ASP A C 1
ATOM 1328 O O . ASP A 1 187 ? 17.187 -4.972 -10.829 1.00 89.88 187 ASP A O 1
ATOM 1332 N N . GLY A 1 188 ? 16.893 -4.843 -8.599 1.00 89.12 188 GLY A N 1
ATOM 1333 C CA . GLY A 1 188 ? 17.096 -3.406 -8.486 1.00 89.12 188 GLY A CA 1
ATOM 1334 C C . GLY A 1 188 ? 16.017 -2.599 -9.219 1.00 89.12 188 GLY A C 1
ATOM 1335 O O . GLY A 1 188 ? 16.373 -1.857 -10.138 1.00 89.12 188 GLY A O 1
ATOM 1336 N N . PRO A 1 189 ? 14.721 -2.695 -8.853 1.00 90.00 189 PRO A N 1
A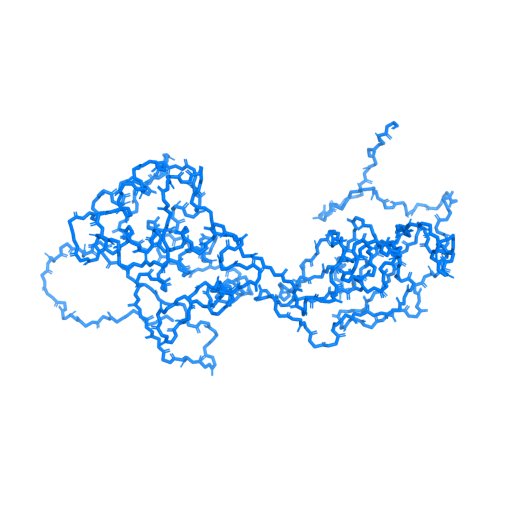TOM 1337 C CA . PRO A 1 189 ? 13.724 -1.768 -9.379 1.00 90.00 189 PRO A CA 1
ATOM 1338 C C . PRO A 1 189 ? 14.131 -0.322 -9.076 1.00 90.00 189 PRO A C 1
ATOM 1340 O O . PRO A 1 189 ? 14.541 0.002 -7.960 1.00 90.00 189 PRO A O 1
ATOM 1343 N N . GLY A 1 190 ? 14.072 0.524 -10.100 1.00 85.69 190 GLY A N 1
ATOM 1344 C CA . GLY A 1 190 ? 14.361 1.949 -10.002 1.00 85.69 190 GLY A CA 1
ATOM 1345 C C . GLY A 1 190 ? 13.110 2.757 -9.666 1.00 85.69 190 GLY A C 1
ATOM 1346 O O . GLY A 1 190 ? 12.230 2.312 -8.934 1.00 85.69 190 GLY A O 1
ATOM 1347 N N . ASN A 1 191 ? 13.029 3.966 -10.216 1.00 86.25 191 ASN A N 1
ATOM 1348 C CA . ASN A 1 191 ? 11.860 4.823 -10.036 1.00 86.25 191 ASN A CA 1
ATOM 1349 C C . ASN A 1 191 ? 10.592 4.213 -10.660 1.00 86.25 191 ASN A C 1
ATOM 1351 O O . ASN A 1 191 ? 10.658 3.370 -11.559 1.00 86.25 191 ASN A O 1
ATOM 1355 N N . ILE A 1 192 ? 9.442 4.673 -10.174 1.00 92.38 192 ILE A N 1
ATOM 1356 C CA . ILE A 1 192 ? 8.109 4.212 -10.549 1.00 92.38 192 ILE A CA 1
ATOM 1357 C C . ILE A 1 192 ? 7.309 5.415 -11.048 1.00 92.38 192 ILE A C 1
ATOM 1359 O O . ILE A 1 192 ? 7.364 6.491 -10.453 1.00 92.38 192 ILE A O 1
ATOM 1363 N N . ALA A 1 193 ? 6.541 5.232 -12.117 1.00 95.81 193 ALA A N 1
ATOM 1364 C CA . ALA A 1 193 ? 5.543 6.195 -12.569 1.00 95.81 193 ALA A CA 1
ATOM 1365 C C . ALA A 1 193 ? 4.173 5.521 -12.613 1.00 95.81 193 ALA A C 1
ATOM 1367 O O . ALA A 1 193 ? 4.070 4.359 -12.989 1.00 95.81 193 ALA A O 1
ATOM 1368 N N . PHE A 1 194 ? 3.128 6.254 -12.243 1.00 95.50 194 PHE A N 1
ATOM 1369 C CA . PHE A 1 194 ? 1.754 5.762 -12.292 1.00 95.50 194 PHE A CA 1
ATOM 1370 C C . PHE A 1 194 ? 1.034 6.377 -13.487 1.00 95.50 194 PHE A C 1
ATOM 1372 O O . PHE A 1 194 ? 1.098 7.594 -13.678 1.00 95.50 194 PHE A O 1
ATOM 1379 N N . ASP A 1 195 ? 0.379 5.546 -14.295 1.00 96.25 195 ASP A N 1
ATOM 1380 C CA . ASP A 1 195 ? -0.421 6.028 -15.420 1.00 96.25 195 ASP A CA 1
ATOM 1381 C C . ASP A 1 195 ? -1.826 6.484 -14.994 1.00 96.25 195 ASP A C 1
ATOM 1383 O O . ASP A 1 195 ? -2.186 6.490 -13.815 1.00 96.25 195 ASP A O 1
ATOM 1387 N N . ALA A 1 196 ? -2.637 6.908 -15.967 1.00 94.31 196 ALA A N 1
ATOM 1388 C CA . ALA A 1 196 ? -3.985 7.416 -15.720 1.00 94.31 196 ALA A CA 1
ATOM 1389 C C . ALA A 1 196 ? -4.949 6.358 -15.150 1.00 94.31 196 ALA A C 1
ATOM 1391 O O . ALA A 1 196 ? -6.017 6.716 -14.650 1.00 94.31 196 ALA A O 1
ATOM 1392 N N . GLN A 1 197 ? -4.597 5.073 -15.242 1.00 94.44 197 GLN A N 1
ATOM 1393 C CA . GLN A 1 197 ? -5.351 3.946 -14.707 1.00 94.44 197 GLN A CA 1
ATOM 1394 C C . GLN A 1 197 ? -4.865 3.530 -13.315 1.00 94.44 197 GLN A C 1
ATOM 1396 O O . GLN A 1 197 ? -5.512 2.672 -12.717 1.00 94.44 197 GLN A O 1
ATOM 1401 N N . GLY A 1 198 ? -3.784 4.144 -12.818 1.00 95.19 198 GLY A N 1
ATOM 1402 C CA . GLY A 1 198 ? -3.139 3.800 -11.555 1.00 95.19 198 GLY A CA 1
ATOM 1403 C C . GLY A 1 198 ? -2.128 2.659 -11.669 1.00 95.19 198 GLY A C 1
ATOM 1404 O O . GLY A 1 198 ? -1.587 2.234 -10.649 1.00 95.19 198 GLY A O 1
ATOM 1405 N N . ASP A 1 199 ? -1.840 2.166 -12.878 1.00 96.94 199 ASP A N 1
ATOM 1406 C CA . ASP A 1 199 ? -0.867 1.092 -13.049 1.00 96.94 199 ASP A CA 1
ATOM 1407 C C . ASP A 1 199 ? 0.552 1.630 -12.826 1.00 96.94 199 ASP A C 1
ATOM 1409 O O . ASP A 1 199 ? 0.933 2.695 -13.323 1.00 96.94 199 ASP A O 1
ATOM 1413 N N . ALA A 1 200 ? 1.351 0.867 -12.086 1.00 95.81 200 ALA A N 1
ATOM 1414 C CA . ALA A 1 200 ? 2.732 1.179 -11.768 1.00 95.81 200 ALA A CA 1
ATOM 1415 C C . ALA A 1 200 ? 3.658 0.716 -12.895 1.00 95.81 200 ALA A C 1
ATOM 1417 O O . ALA A 1 200 ? 3.886 -0.482 -13.071 1.00 95.81 200 ALA A O 1
ATOM 1418 N N . TRP A 1 201 ? 4.244 1.664 -13.616 1.00 96.75 201 TRP A N 1
ATOM 1419 C CA . TRP A 1 201 ? 5.345 1.439 -14.541 1.00 96.75 201 TRP A CA 1
ATOM 1420 C C . TRP A 1 201 ? 6.663 1.483 -13.779 1.00 96.75 201 TRP A C 1
ATOM 1422 O O . TRP A 1 201 ? 6.974 2.478 -13.128 1.00 96.75 201 TRP A O 1
ATOM 1432 N N . VAL A 1 202 ? 7.439 0.406 -13.858 1.00 94.19 202 VAL A N 1
ATOM 1433 C CA . VAL A 1 202 ? 8.653 0.202 -13.063 1.00 94.19 202 VAL A CA 1
ATOM 1434 C C . VAL A 1 202 ? 9.816 -0.109 -13.992 1.00 94.19 202 VAL A C 1
ATOM 1436 O O . VAL A 1 202 ? 9.782 -1.072 -14.762 1.00 94.19 202 VAL A O 1
ATOM 1439 N N . VAL A 1 203 ? 10.873 0.695 -13.914 1.00 91.88 203 VAL A N 1
ATOM 1440 C CA . VAL A 1 203 ? 12.148 0.366 -14.563 1.00 91.88 203 VAL A CA 1
ATOM 1441 C C . VAL A 1 203 ? 12.934 -0.630 -13.727 1.00 91.88 203 VAL A C 1
ATOM 1443 O O . VAL A 1 203 ? 12.916 -0.568 -12.500 1.00 91.88 203 VAL A O 1
ATOM 1446 N N . ASN A 1 204 ? 13.669 -1.519 -14.395 1.00 90.38 204 ASN A N 1
ATOM 1447 C CA . ASN A 1 204 ? 14.526 -2.490 -13.727 1.00 90.38 204 ASN A CA 1
ATOM 1448 C C . ASN A 1 204 ? 15.999 -2.278 -14.083 1.00 90.38 204 ASN A C 1
ATOM 1450 O O . ASN A 1 204 ? 16.352 -2.180 -15.264 1.00 90.38 204 ASN A O 1
ATOM 1454 N N . ASN A 1 205 ? 16.860 -2.212 -13.067 1.00 91.56 205 ASN A N 1
ATOM 1455 C CA . ASN A 1 205 ? 18.283 -1.952 -13.266 1.00 91.56 205 ASN A CA 1
ATOM 1456 C C . ASN A 1 205 ? 19.033 -3.176 -13.757 1.00 91.56 205 ASN A C 1
ATOM 1458 O O . ASN A 1 205 ? 19.880 -3.048 -14.640 1.00 91.56 205 ASN A O 1
ATOM 1462 N N . TYR A 1 206 ? 18.704 -4.353 -13.243 1.00 92.38 206 TYR A N 1
ATOM 1463 C CA . TYR A 1 206 ? 19.426 -5.577 -13.548 1.00 92.38 206 TYR A CA 1
ATOM 1464 C C . TYR A 1 206 ? 18.497 -6.627 -14.140 1.00 92.38 206 TYR A C 1
ATOM 1466 O O . TYR A 1 206 ? 17.274 -6.527 -14.092 1.00 92.38 206 TYR A O 1
ATOM 1474 N N . ARG A 1 207 ? 19.063 -7.622 -14.811 1.00 91.88 207 ARG A N 1
ATOM 1475 C CA . ARG A 1 207 ? 18.312 -8.833 -15.126 1.00 91.88 207 ARG A CA 1
ATOM 1476 C C . ARG A 1 207 ? 18.255 -9.660 -13.860 1.00 91.88 207 ARG A C 1
ATOM 1478 O O . ARG A 1 207 ? 19.302 -9.936 -13.298 1.00 91.88 207 ARG A O 1
ATOM 1485 N N . PHE A 1 208 ? 17.053 -10.082 -13.493 1.00 91.38 208 PHE A N 1
ATOM 1486 C CA . PHE A 1 208 ? 16.882 -10.996 -12.380 1.00 91.38 208 PHE A CA 1
ATOM 1487 C C . PHE A 1 208 ? 17.732 -12.254 -12.562 1.00 91.38 208 PHE A C 1
ATOM 1489 O O . PHE A 1 208 ? 17.647 -12.915 -13.602 1.00 91.38 208 PHE A O 1
ATOM 1496 N N . ASP A 1 209 ? 18.481 -12.582 -11.518 1.00 90.19 209 ASP A N 1
ATOM 1497 C CA . ASP A 1 209 ? 19.138 -13.862 -11.328 1.00 90.19 209 ASP A CA 1
ATOM 1498 C C . ASP A 1 209 ? 18.937 -14.294 -9.864 1.00 90.19 209 ASP A C 1
ATOM 1500 O O . ASP A 1 209 ? 19.140 -13.480 -8.959 1.00 90.19 209 ASP A O 1
ATOM 1504 N N . PRO A 1 210 ? 18.474 -15.528 -9.595 1.00 89.19 210 PRO A N 1
ATOM 1505 C CA . PRO A 1 210 ? 18.301 -15.997 -8.224 1.00 89.19 210 PRO A CA 1
ATOM 1506 C C . PRO A 1 210 ? 19.634 -16.245 -7.499 1.00 89.19 210 PRO A C 1
ATOM 1508 O O . PRO A 1 210 ? 19.628 -16.348 -6.272 1.00 89.19 210 PRO A O 1
ATOM 1511 N N . ASP A 1 211 ? 20.751 -16.378 -8.221 1.00 90.88 211 ASP A N 1
ATOM 1512 C CA . ASP A 1 211 ? 22.078 -16.545 -7.637 1.00 90.88 211 ASP A CA 1
ATOM 1513 C C . ASP A 1 211 ? 22.754 -15.169 -7.449 1.00 90.88 211 ASP A C 1
ATOM 1515 O O . ASP A 1 211 ? 23.134 -14.519 -8.429 1.00 90.88 211 ASP A O 1
ATOM 1519 N N . PRO A 1 212 ? 22.967 -14.716 -6.195 1.00 86.75 212 PRO A N 1
ATOM 1520 C CA . PRO A 1 212 ? 23.545 -13.402 -5.911 1.00 86.75 212 PRO A CA 1
ATOM 1521 C C . PRO A 1 212 ? 25.021 -13.281 -6.325 1.00 86.75 212 PRO A C 1
ATOM 1523 O O . PRO A 1 212 ? 25.603 -12.202 -6.203 1.00 86.75 212 PRO A O 1
ATOM 1526 N N . HIS A 1 213 ? 25.651 -14.368 -6.781 1.00 88.06 213 HIS A N 1
ATOM 1527 C CA . HIS A 1 213 ? 27.025 -14.376 -7.277 1.00 88.06 213 HIS A CA 1
ATOM 1528 C C . HIS A 1 213 ? 27.131 -14.204 -8.797 1.00 88.06 213 HIS A C 1
ATOM 1530 O O . HIS A 1 213 ? 28.245 -14.057 -9.310 1.00 88.06 213 HIS A O 1
ATOM 1536 N N . GLN A 1 214 ? 26.009 -14.195 -9.523 1.00 89.69 214 GLN A N 1
ATOM 1537 C CA . GLN A 1 214 ? 26.015 -13.962 -10.965 1.00 89.69 214 GLN A CA 1
ATOM 1538 C C . GLN A 1 214 ? 26.302 -12.502 -11.313 1.00 89.69 214 GLN A C 1
ATOM 1540 O O . GLN A 1 214 ? 26.100 -11.571 -10.529 1.00 89.69 214 GLN A O 1
ATOM 1545 N N . ALA A 1 215 ? 26.803 -12.288 -12.530 1.00 87.81 215 ALA A N 1
ATOM 1546 C CA . ALA A 1 215 ? 27.066 -10.946 -13.024 1.00 87.81 215 ALA A CA 1
ATOM 1547 C C . ALA A 1 215 ? 25.758 -10.145 -13.138 1.00 87.81 215 ALA A C 1
ATOM 1549 O O . ALA A 1 215 ? 24.860 -10.498 -13.903 1.00 87.81 215 ALA A O 1
ATOM 1550 N N . VAL A 1 216 ? 25.689 -9.012 -12.435 1.00 91.75 216 VAL A N 1
ATOM 1551 C CA . VAL A 1 216 ? 24.553 -8.079 -12.477 1.00 91.75 216 VAL A CA 1
ATOM 1552 C C . VAL A 1 216 ? 24.498 -7.336 -13.815 1.00 91.75 216 VAL A C 1
ATOM 1554 O O . VAL A 1 216 ? 25.017 -6.232 -13.971 1.00 91.75 216 VAL A O 1
ATOM 1557 N N . CYS A 1 217 ? 23.922 -7.961 -14.838 1.00 93.19 217 CYS A N 1
ATOM 1558 C CA . CYS A 1 217 ? 23.822 -7.366 -16.170 1.00 93.19 217 CYS A CA 1
ATOM 1559 C C . CYS A 1 217 ? 22.605 -6.467 -16.320 1.00 93.19 217 CYS A C 1
ATOM 1561 O O . CYS A 1 217 ? 21.562 -6.727 -15.730 1.00 93.19 217 CYS A O 1
ATOM 1563 N N . GLY A 1 218 ? 22.721 -5.440 -17.166 1.00 92.62 218 GLY A N 1
ATOM 1564 C CA . GLY A 1 218 ? 21.684 -4.427 -17.322 1.00 92.62 218 GLY A CA 1
ATOM 1565 C C . GLY A 1 218 ? 20.322 -5.020 -17.678 1.00 92.62 218 GLY A C 1
ATOM 1566 O O . GLY A 1 218 ? 20.178 -5.827 -18.611 1.00 92.62 218 GLY A O 1
ATOM 1567 N N . GLY A 1 219 ? 19.316 -4.602 -16.913 1.00 92.44 219 GLY A N 1
ATOM 1568 C CA . GLY A 1 219 ? 17.917 -4.953 -17.097 1.00 92.44 219 GLY A CA 1
ATOM 1569 C C . GLY A 1 219 ? 17.431 -4.513 -18.472 1.00 92.44 219 GLY A C 1
ATOM 1570 O O . GLY A 1 219 ? 17.788 -3.446 -18.957 1.00 92.44 219 GLY A O 1
ATOM 1571 N N . ARG A 1 220 ? 16.640 -5.363 -19.132 1.00 91.38 220 ARG A N 1
ATOM 1572 C CA . ARG A 1 220 ? 16.140 -5.159 -20.511 1.00 91.38 220 ARG A CA 1
ATOM 1573 C C . ARG A 1 220 ? 14.622 -5.135 -20.578 1.00 91.38 220 ARG A C 1
ATOM 1575 O O . ARG A 1 220 ? 14.038 -5.561 -21.575 1.00 91.38 220 ARG A O 1
ATOM 1582 N N . ALA A 1 221 ? 14.007 -4.766 -19.469 1.00 91.44 221 ALA A N 1
ATOM 1583 C CA . ALA A 1 221 ? 12.582 -4.855 -19.267 1.00 91.44 221 ALA A CA 1
ATOM 1584 C C . ALA A 1 221 ? 12.077 -3.571 -18.618 1.00 91.44 221 ALA A C 1
ATOM 1586 O O . ALA A 1 221 ? 12.689 -3.063 -17.678 1.00 91.44 221 ALA A O 1
ATOM 1587 N N . LEU A 1 222 ? 10.949 -3.098 -19.128 1.00 93.31 222 LEU A N 1
ATOM 1588 C CA . LEU A 1 222 ? 10.070 -2.163 -18.452 1.00 93.31 222 LEU A CA 1
ATOM 1589 C C . LEU A 1 222 ? 8.876 -2.969 -17.940 1.00 93.31 222 LEU A C 1
ATOM 1591 O O . LEU A 1 222 ? 8.280 -3.730 -18.701 1.00 93.31 222 LEU A O 1
ATOM 1595 N N . LEU A 1 223 ? 8.557 -2.849 -16.659 1.00 94.56 223 LEU A N 1
ATOM 1596 C CA . LEU A 1 223 ? 7.486 -3.621 -16.036 1.00 94.56 223 LEU A CA 1
ATOM 1597 C C . LEU A 1 223 ? 6.271 -2.737 -15.818 1.00 94.56 223 LEU A C 1
ATOM 1599 O O . LEU A 1 223 ? 6.408 -1.531 -15.619 1.00 94.56 223 LEU A O 1
ATOM 1603 N N . ARG A 1 224 ? 5.094 -3.352 -15.818 1.00 95.94 224 ARG A N 1
ATOM 1604 C CA . ARG A 1 224 ? 3.841 -2.698 -15.470 1.00 95.94 224 ARG A CA 1
ATOM 1605 C C . ARG A 1 224 ? 3.008 -3.602 -14.576 1.00 95.94 224 ARG A C 1
ATOM 1607 O O . ARG A 1 224 ? 2.736 -4.755 -14.923 1.00 95.94 224 ARG A O 1
ATOM 1614 N N . PHE A 1 225 ? 2.598 -3.059 -13.440 1.00 95.50 225 PHE A N 1
ATOM 1615 C CA . PHE A 1 225 ? 1.763 -3.740 -12.460 1.00 95.50 225 PHE A CA 1
ATOM 1616 C C . PHE A 1 225 ? 0.462 -2.977 -12.261 1.00 95.50 225 PHE A C 1
ATOM 1618 O O . PHE A 1 225 ? 0.459 -1.750 -12.255 1.00 95.50 225 PHE A O 1
ATOM 1625 N N . THR A 1 226 ? -0.634 -3.698 -12.074 1.00 95.31 226 THR A N 1
ATOM 1626 C CA . THR A 1 226 ? -1.896 -3.111 -11.627 1.00 95.31 226 THR A CA 1
ATOM 1627 C C . THR A 1 226 ? -1.757 -2.576 -10.192 1.00 95.31 226 THR A C 1
ATOM 1629 O O . THR A 1 226 ? -0.832 -2.980 -9.480 1.00 95.31 226 THR A O 1
ATOM 1632 N N . PRO A 1 227 ? -2.664 -1.703 -9.715 1.00 93.00 227 PRO A N 1
ATOM 1633 C CA . PRO A 1 227 ? -2.604 -1.159 -8.354 1.00 93.00 227 PRO A CA 1
ATOM 1634 C C . PRO A 1 227 ? -2.599 -2.212 -7.236 1.00 93.00 227 PRO A C 1
ATOM 1636 O O . PRO A 1 227 ? -2.037 -1.989 -6.166 1.00 93.00 227 PRO A O 1
ATOM 1639 N N . ASP A 1 228 ? -3.205 -3.375 -7.485 1.00 91.94 228 ASP A N 1
ATOM 1640 C CA . ASP A 1 228 ? -3.200 -4.537 -6.590 1.00 91.94 228 ASP A CA 1
ATOM 1641 C C . ASP A 1 228 ? -1.968 -5.447 -6.773 1.00 91.94 228 ASP A C 1
ATOM 1643 O O . ASP A 1 228 ? -1.895 -6.521 -6.178 1.00 91.94 228 ASP A O 1
ATOM 1647 N N . GLY A 1 229 ? -0.981 -5.026 -7.568 1.00 92.19 229 GLY A N 1
ATOM 1648 C CA . GLY A 1 229 ? 0.332 -5.660 -7.689 1.00 92.19 229 GLY A CA 1
ATOM 1649 C C . GLY A 1 229 ? 0.419 -6.844 -8.649 1.00 92.19 229 GLY A C 1
ATOM 1650 O O . GLY A 1 229 ? 1.459 -7.507 -8.695 1.00 92.19 229 GLY A O 1
ATOM 1651 N N . ARG A 1 230 ? -0.633 -7.131 -9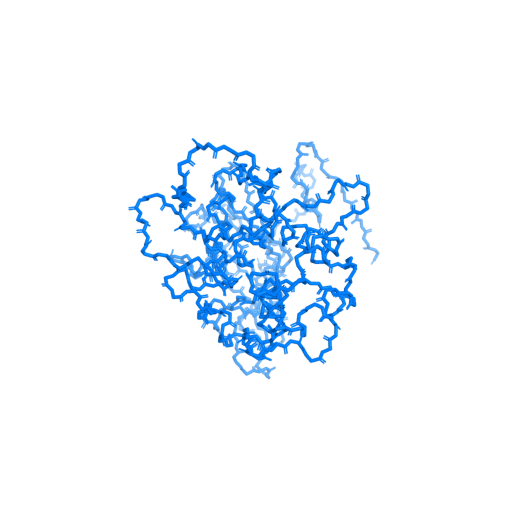.425 1.00 92.38 230 ARG A N 1
ATOM 1652 C CA . ARG A 1 230 ? -0.586 -8.156 -10.478 1.00 92.38 230 ARG A CA 1
ATOM 1653 C C . ARG A 1 230 ? 0.148 -7.617 -11.701 1.00 92.38 230 ARG A C 1
ATOM 1655 O O . ARG A 1 230 ? 0.066 -6.439 -12.027 1.00 92.38 230 ARG A O 1
ATOM 1662 N N . THR A 1 231 ? 0.848 -8.486 -12.419 1.00 93.88 231 THR A N 1
ATOM 1663 C CA . THR A 1 231 ? 1.463 -8.112 -13.698 1.00 93.88 231 THR A CA 1
ATOM 1664 C C . THR A 1 231 ? 0.372 -7.794 -14.724 1.00 93.88 231 THR A C 1
ATOM 1666 O O . THR A 1 231 ? -0.541 -8.599 -14.929 1.00 93.88 231 THR A O 1
ATOM 1669 N N . VAL A 1 232 ? 0.465 -6.636 -15.384 1.00 95.06 232 VAL A N 1
ATOM 1670 C CA . VAL A 1 232 ? -0.436 -6.292 -16.495 1.00 95.06 232 VAL A CA 1
ATOM 1671 C C . VAL A 1 232 ? -0.165 -7.238 -17.674 1.00 95.06 232 VAL A C 1
ATOM 1673 O O . VAL A 1 232 ? 1.004 -7.476 -17.991 1.00 95.06 232 VAL A O 1
ATOM 1676 N N . PRO A 1 233 ? -1.193 -7.787 -18.355 1.00 93.12 233 PRO A N 1
ATOM 1677 C CA . PRO A 1 233 ? -0.985 -8.637 -19.525 1.00 93.12 233 PRO A CA 1
ATOM 1678 C C . PRO A 1 233 ? -0.053 -7.990 -20.562 1.00 93.12 233 PRO A C 1
ATOM 1680 O O . PRO A 1 233 ? -0.259 -6.851 -20.973 1.00 93.12 233 PRO A O 1
ATOM 1683 N N . GLY A 1 234 ? 0.986 -8.720 -20.974 1.00 91.88 234 GLY A N 1
ATOM 1684 C CA . GLY A 1 234 ? 2.017 -8.232 -21.899 1.00 91.88 234 GLY A CA 1
ATOM 1685 C C . GLY A 1 234 ? 3.261 -7.631 -21.230 1.00 91.88 234 GLY A C 1
ATOM 1686 O O . GLY A 1 234 ? 4.302 -7.563 -21.880 1.00 91.88 234 GLY A O 1
ATOM 1687 N N . SER A 1 235 ? 3.205 -7.269 -19.943 1.00 93.94 235 SER A N 1
ATOM 1688 C CA . SER A 1 235 ? 4.401 -6.963 -19.147 1.00 93.94 235 SER A CA 1
ATOM 1689 C C . SER A 1 235 ? 5.158 -8.262 -18.806 1.00 93.94 235 SER A C 1
ATOM 1691 O O . SER A 1 235 ? 4.510 -9.276 -18.535 1.00 93.94 235 SER A O 1
ATOM 1693 N N . PRO A 1 236 ? 6.507 -8.263 -18.780 1.00 94.00 236 PRO A N 1
ATOM 1694 C CA . PRO A 1 236 ? 7.404 -7.129 -19.014 1.00 94.00 236 PRO A CA 1
ATOM 1695 C C . PRO A 1 236 ? 7.587 -6.774 -20.494 1.00 94.00 236 PRO A C 1
ATOM 1697 O O . PRO A 1 236 ? 7.780 -7.639 -21.351 1.00 94.00 236 PRO A O 1
ATOM 1700 N N . TYR A 1 237 ? 7.661 -5.476 -20.771 1.00 93.75 237 TYR A N 1
ATOM 1701 C CA . TYR A 1 237 ? 7.905 -4.921 -22.097 1.00 93.75 237 TYR A CA 1
ATOM 1702 C C . TYR A 1 237 ? 9.397 -4.865 -22.415 1.00 93.75 237 TYR A C 1
ATOM 1704 O O . TYR A 1 237 ? 10.230 -4.519 -21.575 1.00 93.75 237 TYR A O 1
ATOM 1712 N N . ARG A 1 238 ? 9.751 -5.208 -23.655 1.00 91.50 238 ARG A N 1
ATOM 1713 C CA . ARG A 1 238 ? 11.139 -5.296 -24.131 1.00 91.50 238 ARG A CA 1
ATOM 1714 C C . ARG A 1 238 ? 11.291 -4.575 -25.467 1.00 91.50 238 ARG A C 1
ATOM 1716 O O . ARG A 1 238 ? 10.324 -4.376 -26.193 1.00 91.50 238 ARG A O 1
ATOM 1723 N N . GLY A 1 239 ? 12.530 -4.237 -25.820 1.00 87.69 239 GLY A N 1
ATOM 1724 C CA . GLY A 1 239 ? 12.850 -3.491 -27.042 1.00 87.69 239 GLY A CA 1
ATOM 1725 C C . GLY A 1 239 ? 13.127 -2.014 -26.761 1.00 87.69 239 GLY A C 1
ATOM 1726 O O . GLY A 1 239 ? 13.434 -1.649 -25.631 1.00 87.69 239 GLY A O 1
ATOM 1727 N N . GLY A 1 240 ? 13.119 -1.174 -27.800 1.00 82.81 240 GLY A N 1
ATOM 1728 C CA . GLY A 1 240 ? 13.287 0.284 -27.663 1.00 82.81 240 GLY A CA 1
ATOM 1729 C C . GLY A 1 240 ? 14.666 0.756 -27.180 1.00 82.81 240 GLY A C 1
ATOM 1730 O O . GLY A 1 240 ? 14.857 1.949 -26.988 1.00 82.81 240 GLY A O 1
ATOM 1731 N N . GLY A 1 241 ? 15.623 -0.161 -26.994 1.00 87.88 241 GLY A N 1
ATOM 1732 C CA . GLY A 1 241 ? 16.953 0.145 -26.464 1.00 87.88 241 GLY A CA 1
ATOM 1733 C C . GLY A 1 241 ? 17.053 0.125 -24.937 1.00 87.88 241 GLY A C 1
ATOM 1734 O O . GLY A 1 241 ? 18.086 0.539 -24.419 1.00 87.88 241 GLY A O 1
ATOM 1735 N N . VAL A 1 242 ? 16.034 -0.371 -24.218 1.00 89.62 242 VAL A N 1
ATOM 1736 C CA . VAL A 1 242 ? 16.049 -0.358 -22.747 1.00 89.62 242 VAL A CA 1
ATOM 1737 C C . VAL A 1 242 ? 17.196 -1.199 -22.189 1.00 89.62 242 VAL A C 1
ATOM 1739 O O . VAL A 1 242 ? 17.324 -2.391 -22.503 1.00 89.62 242 VAL A O 1
ATOM 1742 N N . TYR A 1 243 ? 18.052 -0.567 -21.385 1.00 91.31 243 TYR A N 1
ATOM 1743 C CA . TYR A 1 243 ? 19.203 -1.235 -20.788 1.00 91.31 243 TYR A CA 1
ATOM 1744 C C . TYR A 1 243 ? 19.692 -0.553 -19.516 1.00 91.31 243 TYR A C 1
ATOM 1746 O O . TYR A 1 243 ? 20.151 0.590 -19.561 1.00 91.31 243 TYR A O 1
ATOM 1754 N N . GLY A 1 244 ? 19.628 -1.275 -18.394 1.00 90.56 244 GLY A N 1
ATOM 1755 C CA . GLY A 1 244 ? 20.091 -0.794 -17.091 1.00 90.56 244 GLY A CA 1
ATOM 1756 C C . GLY A 1 244 ? 19.528 0.587 -16.789 1.00 90.56 244 GLY A C 1
ATOM 1757 O O . GLY A 1 244 ? 20.284 1.555 -16.705 1.00 90.56 244 GLY A O 1
ATOM 1758 N N . ALA A 1 245 ? 18.198 0.682 -16.762 1.00 85.94 245 ALA A N 1
ATOM 1759 C CA . ALA A 1 245 ? 17.462 1.933 -16.925 1.00 85.94 245 ALA A CA 1
ATOM 1760 C C . ALA A 1 245 ? 17.763 3.004 -15.847 1.00 85.94 245 ALA A C 1
ATOM 1762 O O . ALA A 1 245 ? 17.590 4.206 -16.047 1.00 85.94 245 ALA A O 1
ATOM 1763 N N . GLY A 1 246 ? 18.329 2.615 -14.712 1.00 80.44 246 GLY A N 1
ATOM 1764 C CA . GLY A 1 246 ? 18.724 3.561 -13.682 1.00 80.44 246 GLY A CA 1
ATOM 1765 C C . GLY A 1 246 ? 17.512 4.170 -12.991 1.00 80.44 246 GLY A C 1
ATOM 1766 O O . GLY A 1 246 ? 16.576 3.485 -12.582 1.00 80.44 246 GLY A O 1
ATOM 1767 N N . PHE A 1 247 ? 17.558 5.488 -12.820 1.00 69.38 247 PHE A N 1
ATOM 1768 C CA . PHE A 1 247 ? 16.718 6.200 -11.862 1.00 69.38 247 PHE A CA 1
ATOM 1769 C C . PHE A 1 247 ? 15.361 6.674 -12.387 1.00 69.38 247 PHE A C 1
ATOM 1771 O O . PHE A 1 247 ? 14.672 7.347 -11.634 1.00 69.38 247 PHE A O 1
ATOM 1778 N N . GLY A 1 248 ? 14.957 6.428 -13.637 1.00 80.69 248 GLY A N 1
ATOM 1779 C CA . GLY A 1 248 ? 13.821 7.179 -14.187 1.00 80.69 248 GLY A CA 1
ATOM 1780 C C . GLY A 1 248 ? 12.922 6.442 -15.162 1.00 80.69 248 GLY A C 1
ATOM 1781 O O . GLY A 1 248 ? 13.373 5.991 -16.213 1.00 80.69 248 GLY A O 1
ATOM 1782 N N . VAL A 1 249 ? 11.628 6.461 -14.850 1.00 92.69 249 VAL A N 1
ATOM 1783 C CA . VAL A 1 249 ? 10.524 6.306 -15.796 1.00 92.69 249 VAL A CA 1
ATOM 1784 C C . VAL A 1 249 ? 9.612 7.523 -15.668 1.00 92.69 249 VAL A C 1
ATOM 1786 O O . VAL A 1 249 ? 9.391 8.019 -14.564 1.00 92.69 249 VAL A O 1
ATOM 1789 N N . ALA A 1 250 ? 9.125 8.034 -16.792 1.00 93.62 250 ALA A N 1
ATOM 1790 C CA . ALA A 1 250 ? 8.164 9.127 -16.841 1.00 93.62 250 ALA A CA 1
ATOM 1791 C C . ALA A 1 250 ? 7.089 8.829 -17.886 1.00 93.62 250 ALA A C 1
ATOM 1793 O O . ALA A 1 250 ? 7.342 8.113 -18.853 1.00 93.62 250 ALA A O 1
ATOM 1794 N N . ILE A 1 251 ? 5.903 9.398 -17.692 1.00 95.44 251 ILE A N 1
ATOM 1795 C CA . ILE A 1 251 ? 4.767 9.250 -18.601 1.00 95.44 251 ILE A CA 1
ATOM 1796 C C . ILE A 1 251 ? 4.400 10.642 -19.097 1.00 95.44 251 ILE A C 1
ATOM 1798 O O . ILE A 1 251 ? 4.249 11.568 -18.295 1.00 95.44 251 ILE A O 1
ATOM 1802 N N . ASP A 1 252 ? 4.327 10.812 -20.412 1.00 92.94 252 ASP A N 1
ATOM 1803 C CA . ASP A 1 252 ? 3.972 12.096 -21.008 1.00 92.94 252 ASP A CA 1
ATOM 1804 C C . ASP A 1 252 ? 2.442 12.288 -21.109 1.00 92.94 252 ASP A C 1
ATOM 1806 O O . ASP A 1 252 ? 1.677 11.357 -20.852 1.00 92.94 252 ASP A O 1
ATOM 1810 N N . PRO A 1 253 ? 1.947 13.488 -21.474 1.00 94.00 253 PRO A N 1
ATOM 1811 C CA . PRO A 1 253 ? 0.507 13.746 -21.561 1.00 94.00 253 PRO A CA 1
ATOM 1812 C C . PRO A 1 253 ? -0.255 12.906 -22.597 1.00 94.00 253 PRO A C 1
ATOM 1814 O O . PRO A 1 253 ? -1.482 12.869 -22.546 1.00 94.00 253 PRO A O 1
ATOM 1817 N N . THR A 1 254 ? 0.439 12.272 -23.547 1.00 93.25 254 THR A N 1
ATOM 1818 C CA . THR A 1 254 ? -0.161 11.332 -24.508 1.00 93.25 254 THR A CA 1
ATOM 1819 C C . THR A 1 254 ? -0.197 9.894 -23.989 1.00 93.25 254 THR A C 1
ATOM 1821 O O . THR A 1 254 ? -0.846 9.047 -24.598 1.00 93.25 254 THR A O 1
ATOM 1824 N N . GLY A 1 255 ? 0.426 9.636 -22.836 1.00 94.12 255 GLY A N 1
ATOM 1825 C CA . GLY A 1 255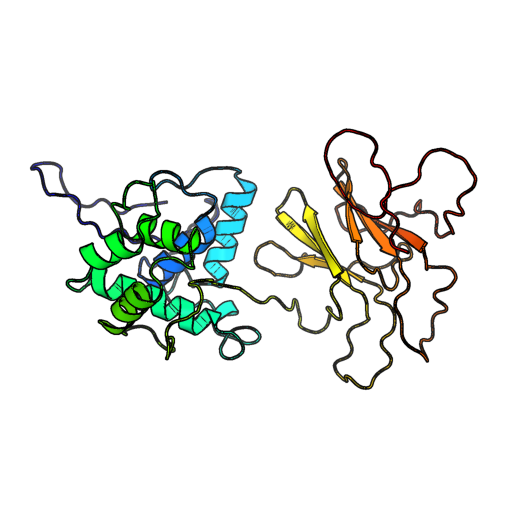 ? 0.510 8.325 -22.200 1.00 94.12 255 GLY A CA 1
ATOM 1826 C C . GLY A 1 255 ? 1.732 7.514 -22.627 1.00 94.12 255 GLY A C 1
ATOM 1827 O O . GLY A 1 255 ? 1.870 6.375 -22.182 1.00 94.12 255 GLY A O 1
ATOM 1828 N N . ASP A 1 256 ? 2.611 8.065 -23.469 1.00 95.00 256 ASP A N 1
ATOM 1829 C CA . ASP A 1 256 ? 3.841 7.372 -23.838 1.00 95.00 256 ASP A CA 1
ATOM 1830 C C . ASP A 1 256 ? 4.782 7.325 -22.632 1.00 95.00 256 ASP A C 1
ATOM 1832 O O . ASP A 1 256 ? 4.907 8.279 -21.853 1.00 95.00 256 ASP A O 1
ATOM 1836 N N . VAL A 1 257 ? 5.467 6.194 -22.498 1.00 95.50 257 VAL A N 1
ATOM 1837 C CA . VAL A 1 257 ? 6.329 5.876 -21.368 1.00 95.50 257 VAL A CA 1
ATOM 1838 C C . VAL A 1 257 ? 7.786 5.995 -21.780 1.00 95.50 257 VAL A C 1
ATOM 1840 O O . VAL A 1 257 ? 8.247 5.371 -22.736 1.00 95.50 257 VAL A O 1
ATOM 1843 N N . TRP A 1 258 ? 8.532 6.783 -21.020 1.00 93.69 258 TRP A N 1
ATOM 1844 C CA . TRP A 1 258 ? 9.918 7.125 -21.287 1.00 93.69 258 TRP A CA 1
ATOM 1845 C C . TRP A 1 258 ? 10.805 6.551 -20.189 1.00 93.69 258 TRP A C 1
ATOM 1847 O O . TRP A 1 258 ? 10.740 6.990 -19.041 1.00 93.69 258 TRP A O 1
ATOM 1857 N N . ALA A 1 259 ? 11.644 5.579 -20.539 1.00 92.00 259 ALA A N 1
ATOM 1858 C CA . ALA A 1 259 ? 12.635 4.996 -19.640 1.00 92.00 259 ALA A CA 1
ATOM 1859 C C . ALA A 1 259 ? 14.014 5.601 -19.921 1.00 92.00 259 ALA A C 1
ATOM 1861 O O . ALA A 1 259 ? 14.509 5.533 -21.050 1.00 92.00 259 ALA A O 1
ATOM 1862 N N . GLY A 1 260 ? 14.648 6.179 -18.901 1.00 89.56 260 GLY A N 1
ATOM 1863 C CA . GLY A 1 260 ? 16.060 6.551 -18.982 1.00 89.56 260 GLY A CA 1
ATOM 1864 C C . GLY A 1 260 ? 16.920 5.297 -19.101 1.00 89.56 260 GLY A C 1
ATOM 1865 O O . GLY A 1 260 ? 16.576 4.278 -18.526 1.00 89.56 260 GLY A O 1
ATOM 1866 N N . ASN A 1 261 ? 18.015 5.342 -19.855 1.00 88.31 261 ASN A N 1
ATOM 1867 C CA . ASN A 1 261 ? 18.972 4.242 -19.942 1.00 88.31 261 ASN A CA 1
ATOM 1868 C C . ASN A 1 261 ? 20.311 4.690 -19.367 1.00 88.31 261 ASN A C 1
ATOM 1870 O O . ASN A 1 261 ? 21.025 5.505 -19.964 1.00 88.31 261 ASN A O 1
ATOM 1874 N N . PHE A 1 262 ? 20.666 4.150 -18.204 1.00 87.75 262 PHE A N 1
ATOM 1875 C CA . PHE A 1 262 ? 21.971 4.393 -17.600 1.00 87.75 262 PHE A CA 1
ATOM 1876 C C . PHE A 1 262 ? 23.008 3.365 -18.065 1.00 87.75 262 PHE A C 1
ATOM 1878 O O . PHE A 1 262 ? 24.192 3.679 -18.150 1.00 87.75 262 PHE A O 1
ATOM 1885 N N . GLY A 1 263 ? 22.565 2.152 -18.406 1.00 87.81 263 GLY A N 1
ATOM 1886 C CA . GLY A 1 263 ? 23.444 1.029 -18.701 1.00 87.81 263 GLY A CA 1
ATOM 1887 C C . GLY A 1 263 ? 24.121 0.464 -17.455 1.00 87.81 263 GLY A C 1
ATOM 1888 O O . GLY A 1 263 ? 25.242 -0.030 -17.557 1.00 87.81 263 GLY A O 1
ATOM 1889 N N . PHE A 1 264 ? 23.466 0.549 -16.286 1.00 85.44 264 PHE A N 1
ATOM 1890 C CA . PHE A 1 264 ? 23.968 -0.071 -15.059 1.00 85.44 264 PHE A CA 1
ATOM 1891 C C . PHE A 1 264 ? 24.224 -1.562 -15.281 1.00 85.44 264 PHE A C 1
ATOM 1893 O O . PHE A 1 264 ? 23.305 -2.322 -15.579 1.00 85.44 264 PHE A O 1
ATOM 1900 N N . GLN A 1 265 ? 25.487 -1.967 -15.155 1.00 90.69 265 GLN A N 1
ATOM 1901 C CA . GLN A 1 265 ? 25.900 -3.361 -15.223 1.00 90.69 265 GLN A CA 1
ATOM 1902 C C . GLN A 1 265 ? 27.220 -3.593 -14.482 1.00 90.69 265 GLN A C 1
ATOM 1904 O O . GLN A 1 265 ? 28.044 -2.685 -14.350 1.00 90.69 265 GLN A O 1
ATOM 1909 N N . GLY A 1 266 ? 27.436 -4.833 -14.056 1.00 89.31 266 GLY A N 1
ATOM 1910 C CA . GLY A 1 266 ? 28.709 -5.335 -13.556 1.00 89.31 266 GLY A CA 1
ATOM 1911 C C . GLY A 1 266 ? 29.689 -5.719 -14.671 1.00 89.31 266 GLY A C 1
ATOM 1912 O O . GLY A 1 266 ? 29.500 -5.427 -15.855 1.00 89.31 266 GLY A O 1
ATOM 1913 N N . ARG A 1 267 ? 30.773 -6.397 -14.280 1.00 89.00 267 ARG A N 1
ATOM 1914 C CA . ARG A 1 267 ? 31.763 -6.963 -15.212 1.00 89.00 267 ARG A CA 1
ATOM 1915 C C . ARG A 1 267 ? 31.264 -8.295 -15.782 1.00 89.00 267 ARG A C 1
ATOM 1917 O O . ARG A 1 267 ? 30.501 -8.993 -15.129 1.00 89.00 267 ARG A O 1
ATOM 1924 N N . GLY A 1 268 ? 31.734 -8.661 -16.976 1.00 89.00 268 GLY A N 1
ATOM 1925 C CA . GLY A 1 268 ? 31.433 -9.963 -17.593 1.00 89.00 268 GLY A CA 1
ATOM 1926 C C . GLY A 1 268 ? 30.101 -10.037 -18.346 1.00 89.00 268 GLY A C 1
ATOM 1927 O O . GLY A 1 268 ? 29.720 -11.108 -18.806 1.00 89.00 268 GLY A O 1
ATOM 1928 N N . CYS A 1 269 ? 29.399 -8.914 -18.510 1.00 91.62 269 CYS A N 1
ATOM 1929 C CA . CYS A 1 269 ? 28.149 -8.880 -19.260 1.00 91.62 269 CYS A CA 1
ATOM 1930 C C . CYS A 1 269 ? 28.381 -8.938 -20.777 1.00 91.62 269 CYS A C 1
ATOM 1932 O O . CYS A 1 269 ? 29.276 -8.264 -21.284 1.00 91.62 269 CYS A O 1
ATOM 1934 N N . PRO A 1 270 ? 27.551 -9.689 -21.524 1.00 88.19 270 PRO A N 1
ATOM 1935 C CA . PRO A 1 270 ? 27.753 -9.914 -22.957 1.00 88.19 270 PRO A CA 1
ATOM 1936 C C . PRO A 1 270 ? 27.406 -8.699 -23.831 1.00 88.19 270 PRO A C 1
ATOM 1938 O O . PRO A 1 270 ? 27.709 -8.695 -25.020 1.00 88.19 270 PRO A O 1
ATOM 1941 N N . LEU A 1 271 ? 26.724 -7.694 -23.273 1.00 87.44 271 LEU A N 1
ATOM 1942 C CA . LEU A 1 271 ? 26.351 -6.471 -23.980 1.00 87.44 271 LEU A CA 1
ATOM 1943 C C . LEU A 1 271 ? 27.301 -5.336 -23.597 1.00 87.44 271 LEU A C 1
ATOM 1945 O O . LEU A 1 271 ? 27.521 -5.080 -22.413 1.00 87.44 271 LEU A O 1
ATOM 1949 N N . ASP A 1 272 ? 27.804 -4.630 -24.608 1.00 86.38 272 ASP A N 1
ATOM 1950 C CA . ASP A 1 272 ? 28.448 -3.332 -24.420 1.00 86.38 272 ASP A CA 1
ATOM 1951 C C . ASP A 1 272 ? 27.363 -2.281 -24.104 1.00 86.38 272 ASP A C 1
ATOM 1953 O O . ASP A 1 272 ? 26.446 -2.102 -24.912 1.00 86.38 272 ASP A O 1
ATOM 1957 N N . PRO A 1 273 ? 27.418 -1.594 -22.947 1.00 85.12 273 PRO A N 1
ATOM 1958 C CA . PRO A 1 273 ? 26.466 -0.549 -22.588 1.00 85.12 273 PRO A CA 1
ATOM 1959 C C . PRO A 1 273 ? 26.750 0.773 -23.310 1.00 85.12 273 PRO A C 1
ATOM 1961 O O . PRO A 1 273 ? 25.892 1.651 -23.308 1.00 85.12 273 PRO A O 1
ATOM 1964 N N . SER A 1 274 ? 27.918 0.946 -23.939 1.00 84.50 274 SER A N 1
ATOM 1965 C CA . SER A 1 274 ? 28.350 2.196 -24.585 1.00 84.50 274 SER A CA 1
ATOM 1966 C C . SER A 1 274 ? 27.388 2.782 -25.644 1.00 84.50 274 SER A C 1
ATOM 1968 O O . SER A 1 274 ? 27.317 4.005 -25.765 1.00 84.50 274 SER A O 1
ATOM 1970 N N . PRO A 1 275 ? 26.626 1.998 -26.428 1.00 82.31 275 PRO A N 1
ATOM 1971 C CA . PRO A 1 275 ? 25.600 2.558 -27.310 1.00 82.31 275 PRO A CA 1
ATOM 1972 C C . PRO A 1 275 ? 24.275 2.883 -26.600 1.00 82.31 275 PRO A C 1
ATOM 1974 O O . PRO A 1 275 ? 23.445 3.585 -27.174 1.00 82.31 275 PRO A O 1
ATOM 1977 N N . LEU A 1 276 ? 24.061 2.375 -25.382 1.00 81.94 276 LEU A N 1
ATOM 1978 C CA . LEU A 1 276 ? 22.786 2.448 -24.661 1.00 81.94 276 LEU A CA 1
ATOM 1979 C C . LEU A 1 276 ? 22.834 3.403 -23.458 1.00 81.94 276 LEU A C 1
ATOM 1981 O O . LEU A 1 276 ? 21.795 3.929 -23.066 1.00 81.94 276 LEU A O 1
ATOM 1985 N N . TYR A 1 277 ? 24.009 3.677 -22.884 1.00 77.19 277 TYR A N 1
ATOM 1986 C CA . TYR A 1 277 ? 24.147 4.627 -21.777 1.00 77.19 277 TYR A CA 1
ATOM 1987 C C . TYR A 1 277 ? 23.811 6.059 -22.222 1.00 77.19 277 TYR A C 1
ATOM 1989 O O . TYR A 1 277 ? 24.138 6.474 -23.336 1.00 77.19 277 TYR A O 1
ATOM 1997 N N . ARG A 1 278 ? 23.173 6.835 -21.333 1.00 79.50 278 ARG A N 1
ATOM 1998 C CA . ARG A 1 278 ? 22.705 8.215 -21.596 1.00 79.50 278 ARG A CA 1
ATOM 1999 C C . ARG A 1 278 ? 21.764 8.304 -22.802 1.00 79.50 278 ARG A C 1
ATOM 2001 O O . ARG A 1 278 ? 21.811 9.264 -23.573 1.00 79.50 278 ARG A O 1
ATOM 2008 N N . SER A 1 279 ? 20.913 7.297 -22.957 1.00 84.19 279 SER A N 1
ATOM 2009 C CA . SER A 1 279 ? 19.834 7.292 -23.944 1.00 84.19 279 SER A CA 1
ATOM 2010 C C . SER A 1 279 ? 18.473 7.200 -23.254 1.00 84.19 279 SER A C 1
ATOM 2012 O O . SER A 1 279 ? 18.391 7.118 -22.027 1.00 84.19 279 SER A O 1
ATOM 2014 N N . VAL A 1 280 ? 17.403 7.248 -24.043 1.00 88.25 280 VAL A N 1
ATOM 2015 C CA . VAL A 1 280 ? 16.025 7.071 -23.579 1.00 88.25 280 VAL A CA 1
ATOM 2016 C C . VAL A 1 280 ? 15.311 6.073 -24.478 1.00 88.25 280 VAL A C 1
ATOM 2018 O O . VAL A 1 280 ? 15.462 6.117 -25.698 1.00 88.25 280 VAL A O 1
ATOM 2021 N N . SER A 1 281 ? 14.520 5.197 -23.867 1.00 90.00 281 SER A N 1
ATOM 2022 C CA . SER A 1 281 ? 13.613 4.285 -24.563 1.00 90.00 281 SER A CA 1
ATOM 2023 C C . SER A 1 281 ? 12.198 4.833 -24.461 1.00 90.00 281 SER A C 1
ATOM 2025 O O . SER A 1 281 ? 11.772 5.208 -23.371 1.00 90.00 281 SER A O 1
ATOM 2027 N N . GLN A 1 282 ? 11.469 4.848 -25.571 1.00 92.44 282 GLN A N 1
ATOM 2028 C CA . GLN A 1 282 ? 10.059 5.233 -25.600 1.00 92.44 282 GLN A CA 1
ATOM 2029 C C . GLN A 1 282 ? 9.203 3.997 -25.869 1.00 92.44 282 GLN A C 1
ATOM 2031 O O . GLN A 1 282 ? 9.476 3.236 -26.804 1.00 92.44 282 GLN A O 1
ATOM 2036 N N . PHE A 1 283 ? 8.153 3.840 -25.078 1.00 94.25 283 PHE A N 1
ATOM 2037 C CA . PHE A 1 283 ? 7.110 2.842 -25.243 1.00 94.25 283 PHE A CA 1
ATOM 2038 C C . PHE A 1 283 ? 5.766 3.550 -25.379 1.00 94.25 283 PHE A C 1
ATOM 2040 O O . PHE A 1 283 ? 5.547 4.594 -24.774 1.00 94.25 283 PHE A O 1
ATOM 2047 N N . THR A 1 284 ? 4.876 2.989 -26.182 1.00 95.00 284 THR A N 1
ATOM 2048 C CA . THR A 1 284 ? 3.478 3.418 -26.257 1.00 95.00 284 THR A CA 1
ATOM 2049 C C . THR A 1 284 ? 2.734 3.065 -24.956 1.00 95.00 284 THR A C 1
ATOM 2051 O O . THR A 1 284 ? 3.257 2.279 -24.155 1.00 95.00 284 THR A O 1
ATOM 2054 N N . PRO A 1 285 ? 1.505 3.569 -24.725 1.00 94.81 285 PRO A N 1
ATOM 2055 C CA . PRO A 1 285 ? 0.751 3.286 -23.497 1.00 94.81 285 PRO A CA 1
ATOM 2056 C C . PRO A 1 285 ? 0.417 1.796 -23.292 1.00 94.81 285 PRO A C 1
ATOM 2058 O O . PRO A 1 285 ? 0.154 1.361 -22.174 1.00 94.81 285 PRO A O 1
ATOM 2061 N N . ASP A 1 286 ? 0.414 0.995 -24.360 1.00 94.31 286 ASP A N 1
ATOM 2062 C CA . ASP A 1 286 ? 0.248 -0.466 -24.339 1.00 94.31 286 ASP A CA 1
ATOM 2063 C C . ASP A 1 286 ? 1.581 -1.228 -24.198 1.00 94.31 286 ASP A C 1
ATOM 2065 O O . ASP A 1 286 ? 1.591 -2.455 -24.108 1.00 94.31 286 ASP A O 1
ATOM 2069 N N . GLY A 1 287 ? 2.706 -0.510 -24.137 1.00 93.62 287 GLY A N 1
ATOM 2070 C CA . GLY A 1 287 ? 4.038 -1.067 -23.910 1.00 93.62 287 GLY A CA 1
ATOM 2071 C C . GLY A 1 287 ? 4.761 -1.538 -25.173 1.00 93.62 287 GLY A C 1
ATOM 2072 O O . GLY A 1 287 ? 5.771 -2.241 -25.077 1.00 93.62 287 GLY A O 1
ATOM 2073 N N . ALA A 1 288 ? 4.302 -1.150 -26.366 1.00 93.94 288 ALA A N 1
ATOM 2074 C CA . ALA A 1 288 ? 5.034 -1.419 -27.597 1.00 93.94 288 ALA A CA 1
ATOM 2075 C C . ALA A 1 288 ? 6.219 -0.442 -27.742 1.00 93.94 288 ALA A C 1
ATOM 2077 O O . ALA A 1 288 ? 6.060 0.769 -27.573 1.00 93.94 288 ALA A O 1
ATOM 2078 N N . PRO A 1 289 ? 7.432 -0.917 -28.073 1.00 91.19 289 PRO A N 1
ATOM 2079 C CA . PRO A 1 289 ? 8.573 -0.028 -28.247 1.00 91.19 289 PRO A CA 1
ATOM 2080 C C . PRO A 1 289 ? 8.399 0.851 -29.493 1.00 91.19 289 PRO A C 1
ATOM 2082 O O . PRO A 1 289 ? 8.132 0.362 -30.596 1.00 91.19 289 PRO A O 1
ATOM 2085 N N . SER A 1 290 ? 8.626 2.155 -29.340 1.00 80.75 290 SER A N 1
ATOM 2086 C CA . SER A 1 290 ? 8.609 3.102 -30.454 1.00 80.75 290 SER A CA 1
ATOM 2087 C C . SER A 1 290 ? 9.756 2.808 -31.423 1.00 80.75 290 SER A C 1
ATOM 2089 O O . SER A 1 290 ? 10.930 2.820 -31.052 1.00 80.75 290 SER A O 1
ATOM 2091 N N . ARG A 1 291 ? 9.437 2.615 -32.711 1.00 61.75 291 ARG A N 1
ATOM 2092 C CA . ARG A 1 291 ? 10.444 2.510 -33.790 1.00 61.75 291 ARG A CA 1
ATOM 2093 C C . ARG A 1 291 ? 11.166 3.836 -34.070 1.00 61.75 291 ARG A C 1
ATOM 2095 O O . ARG A 1 291 ? 12.115 3.852 -34.846 1.00 61.75 291 ARG A O 1
ATOM 2102 N N . ARG A 1 292 ? 10.677 4.944 -33.500 1.00 51.44 292 ARG A N 1
ATOM 2103 C CA . ARG A 1 292 ? 11.175 6.312 -33.720 1.00 51.44 292 ARG A CA 1
ATOM 2104 C C . ARG A 1 292 ? 12.059 6.823 -32.586 1.00 51.44 292 ARG A C 1
ATOM 2106 O O . ARG A 1 292 ? 12.608 7.914 -32.720 1.00 51.44 292 ARG A O 1
ATOM 2113 N N . ALA A 1 293 ? 12.198 6.070 -31.494 1.00 50.69 293 ALA A N 1
ATOM 2114 C CA . ALA A 1 293 ? 13.119 6.434 -30.428 1.00 50.69 293 ALA A CA 1
ATOM 2115 C C . ALA A 1 293 ? 14.550 6.440 -30.999 1.00 50.69 293 ALA A C 1
ATOM 2117 O O . ALA A 1 293 ? 14.976 5.427 -31.564 1.00 50.69 293 ALA A O 1
ATOM 2118 N N . PRO A 1 294 ? 15.294 7.558 -30.915 1.00 46.97 294 PRO A N 1
ATOM 2119 C CA . PRO A 1 294 ? 16.668 7.576 -31.375 1.00 46.97 294 PRO A CA 1
ATOM 2120 C C . PRO A 1 294 ? 17.482 6.656 -30.466 1.00 46.97 294 PRO A C 1
ATOM 2122 O O . PRO A 1 294 ? 17.801 7.000 -29.330 1.00 46.97 294 PRO A O 1
ATOM 2125 N N . VAL A 1 295 ? 17.830 5.473 -30.970 1.00 45.09 295 VAL A N 1
ATOM 2126 C CA . VAL A 1 295 ? 18.877 4.641 -30.374 1.00 45.09 295 VAL A CA 1
ATOM 2127 C C . VAL A 1 295 ? 20.198 5.348 -30.679 1.00 45.09 295 VAL A C 1
ATOM 2129 O O . VAL A 1 295 ? 20.824 5.116 -31.710 1.00 45.09 295 VAL A O 1
ATOM 2132 N N . GLY A 1 296 ? 20.566 6.320 -29.846 1.00 44.69 296 GLY A N 1
ATOM 2133 C CA . GLY A 1 296 ? 21.744 7.149 -30.071 1.00 44.69 296 GLY A CA 1
ATOM 2134 C C . GLY A 1 296 ? 21.931 8.233 -29.015 1.00 44.69 296 GLY A C 1
ATOM 2135 O O . GLY A 1 296 ? 20.976 8.710 -28.403 1.00 44.69 296 GLY A O 1
ATOM 2136 N N . ARG A 1 297 ? 23.196 8.617 -28.806 1.00 40.31 297 ARG A N 1
ATOM 2137 C CA . ARG A 1 297 ? 23.609 9.681 -27.883 1.00 40.31 297 ARG A CA 1
ATOM 2138 C C . ARG A 1 297 ? 22.840 10.970 -28.172 1.00 40.31 297 ARG A C 1
ATOM 2140 O O . ARG A 1 297 ? 23.029 11.572 -29.226 1.00 40.31 297 ARG A O 1
ATOM 2147 N N . TRP A 1 298 ? 22.124 11.483 -27.176 1.00 40.34 298 TRP A N 1
ATOM 2148 C CA . TRP A 1 298 ? 21.913 12.925 -27.078 1.00 40.34 298 TRP A CA 1
ATOM 2149 C C . TRP A 1 298 ? 23.239 13.551 -26.625 1.00 40.34 298 TRP A C 1
ATOM 2151 O O . TRP A 1 298 ? 23.460 13.826 -25.448 1.00 40.34 298 TRP A O 1
ATOM 2161 N N . ALA A 1 299 ? 24.181 13.694 -27.563 1.00 32.25 299 ALA A N 1
ATOM 2162 C CA . ALA A 1 299 ? 25.353 14.531 -27.358 1.00 32.25 299 ALA A CA 1
ATOM 2163 C C . ALA A 1 299 ? 24.860 15.979 -27.301 1.00 32.25 299 ALA A C 1
ATOM 2165 O O . ALA A 1 299 ? 24.180 16.440 -28.215 1.00 32.25 299 ALA A O 1
ATOM 2166 N N . GLY A 1 300 ? 25.153 16.680 -26.207 1.00 31.58 300 GLY A N 1
ATOM 2167 C CA . GLY A 1 300 ? 24.790 18.081 -26.039 1.00 31.58 300 GLY A CA 1
ATOM 2168 C C . GLY A 1 300 ? 25.494 18.964 -27.067 1.00 31.58 300 GLY A C 1
ATOM 2169 O O . GLY A 1 300 ? 26.533 19.541 -26.776 1.00 31.58 300 GLY A O 1
ATOM 2170 N N . SER A 1 301 ? 24.921 19.102 -28.257 1.00 27.25 301 SER A N 1
ATOM 2171 C CA . SER A 1 301 ? 25.205 20.201 -29.172 1.00 27.25 301 SER A CA 1
ATOM 2172 C C . SER A 1 301 ? 24.045 21.179 -29.077 1.00 27.25 301 SER A C 1
ATOM 2174 O O . SER A 1 301 ? 23.013 20.931 -29.687 1.00 27.25 301 SER A O 1
ATOM 2176 N N . SER A 1 302 ? 24.195 22.206 -28.232 1.00 30.78 302 SER A N 1
ATOM 2177 C CA . SER A 1 302 ? 23.646 23.580 -28.332 1.00 30.78 302 SER A CA 1
ATOM 2178 C C . SER A 1 302 ? 22.236 23.855 -28.909 1.00 30.78 302 SER A C 1
ATOM 2180 O O . SER A 1 302 ? 21.878 25.015 -29.102 1.00 30.78 302 SER A O 1
ATOM 2182 N N . SER A 1 303 ? 21.371 22.865 -29.103 1.00 26.78 303 SER A N 1
ATOM 2183 C CA . SER A 1 303 ? 19.972 23.033 -29.470 1.00 26.78 303 SER A CA 1
ATOM 2184 C C . SER A 1 303 ? 19.133 22.803 -28.223 1.00 26.78 303 SER A C 1
ATOM 2186 O O . SER A 1 303 ? 19.115 21.712 -27.656 1.00 26.78 303 SER A O 1
ATOM 2188 N N . ARG A 1 304 ? 18.474 23.872 -27.779 1.00 29.05 304 ARG A N 1
ATOM 2189 C CA . ARG A 1 304 ? 17.589 23.959 -26.614 1.00 29.05 304 ARG A CA 1
ATOM 2190 C C . ARG A 1 304 ? 16.577 22.805 -26.579 1.00 29.05 304 ARG A C 1
ATOM 2192 O O . ARG A 1 304 ? 15.513 22.915 -27.174 1.00 29.05 304 ARG A O 1
ATOM 2199 N N . ARG A 1 305 ? 16.921 21.715 -25.894 1.00 29.09 305 ARG A N 1
ATOM 2200 C CA . ARG A 1 305 ? 16.035 20.695 -25.300 1.00 29.09 305 ARG A CA 1
ATOM 2201 C C . ARG A 1 305 ? 16.887 19.802 -24.381 1.00 29.09 305 ARG A C 1
ATOM 2203 O O . ARG A 1 305 ? 17.038 18.608 -24.598 1.00 29.09 305 ARG A O 1
ATOM 2210 N N . ALA A 1 306 ? 17.516 20.420 -23.382 1.00 27.72 306 ALA A N 1
ATOM 2211 C CA . ALA A 1 306 ? 18.111 19.701 -22.259 1.00 27.72 306 ALA A CA 1
ATOM 2212 C C . ALA A 1 306 ? 16.992 19.408 -21.249 1.00 27.72 306 ALA A C 1
ATOM 2214 O O . ALA A 1 306 ? 16.320 20.343 -20.813 1.00 27.72 306 ALA A O 1
ATOM 2215 N N . TRP A 1 307 ? 16.762 18.134 -20.924 1.00 34.44 307 TRP A N 1
ATOM 2216 C CA . TRP A 1 307 ? 15.893 17.749 -19.808 1.00 34.44 307 TRP A CA 1
ATOM 2217 C C . TRP A 1 307 ? 16.738 17.660 -18.525 1.00 34.44 307 TRP A C 1
ATOM 2219 O O . TRP A 1 307 ? 17.871 17.174 -18.596 1.00 34.44 307 TRP A O 1
ATOM 2229 N N . PRO A 1 308 ? 16.255 18.159 -17.374 1.00 25.36 308 PRO A N 1
ATOM 2230 C CA . PRO A 1 308 ? 17.051 18.229 -16.155 1.00 25.36 308 PRO A CA 1
ATOM 2231 C C . PRO A 1 308 ? 17.159 16.859 -15.465 1.00 25.36 308 PRO A C 1
ATOM 2233 O O . PRO A 1 308 ? 16.323 15.988 -15.703 1.00 25.36 308 PRO A O 1
ATOM 2236 N N . PRO A 1 309 ? 18.131 16.672 -14.549 1.00 31.69 309 PRO A N 1
ATOM 2237 C CA . PRO A 1 309 ? 18.278 15.458 -13.735 1.00 31.69 309 PRO A CA 1
ATOM 2238 C C . PRO A 1 309 ? 17.169 15.231 -12.689 1.00 31.69 309 PRO A C 1
ATOM 2240 O O . PRO A 1 309 ? 17.342 14.417 -11.787 1.00 31.69 309 PRO A O 1
ATOM 2243 N N . THR A 1 310 ? 16.041 15.935 -12.768 1.00 29.94 310 THR A N 1
ATOM 2244 C CA . THR A 1 310 ? 14.930 15.832 -11.819 1.00 29.94 310 THR A CA 1
ATOM 2245 C C . THR A 1 310 ? 13.601 16.034 -12.548 1.00 29.94 310 THR A C 1
ATOM 2247 O O . THR A 1 310 ? 13.359 17.047 -13.201 1.00 29.94 310 THR A O 1
ATOM 2250 N N . THR A 1 311 ? 12.725 15.037 -12.461 1.00 34.16 311 THR A N 1
ATOM 2251 C CA . THR A 1 311 ? 11.355 15.073 -12.980 1.00 34.16 311 THR A CA 1
ATOM 2252 C C . THR A 1 311 ? 10.488 15.978 -12.102 1.00 34.16 311 THR A C 1
ATOM 2254 O O . THR A 1 311 ? 10.071 15.568 -11.020 1.00 34.16 311 THR A O 1
ATOM 2257 N N . THR A 1 312 ? 10.166 17.189 -12.563 1.00 28.16 312 THR A N 1
ATOM 2258 C CA . THR A 1 312 ? 9.021 17.962 -12.057 1.00 28.16 312 THR A CA 1
ATOM 2259 C C . THR A 1 312 ? 7.973 18.108 -13.155 1.00 28.16 312 THR A C 1
ATOM 2261 O O . THR A 1 312 ? 8.171 18.782 -14.164 1.00 28.16 312 THR A O 1
ATOM 2264 N N . ALA A 1 313 ? 6.820 17.469 -12.960 1.00 36.19 313 ALA A N 1
ATOM 2265 C CA . ALA A 1 313 ? 5.641 17.683 -13.786 1.00 36.19 313 ALA A CA 1
ATOM 2266 C C . ALA A 1 313 ? 4.770 18.781 -13.158 1.00 36.19 313 ALA A C 1
ATOM 2268 O O . ALA A 1 313 ? 3.953 18.504 -12.285 1.00 36.19 313 ALA A O 1
ATOM 2269 N N . ARG A 1 314 ? 4.951 20.029 -13.607 1.00 32.62 314 ARG A N 1
ATOM 2270 C CA . ARG A 1 314 ? 3.875 21.011 -13.854 1.00 32.62 314 ARG A CA 1
ATOM 2271 C C . ARG A 1 314 ? 4.470 22.302 -14.418 1.00 32.62 314 ARG A C 1
ATOM 2273 O O . ARG A 1 314 ? 5.218 22.985 -13.737 1.00 32.62 314 ARG A O 1
ATOM 2280 N N . SER A 1 315 ? 4.105 22.585 -15.671 1.00 41.03 315 SER A N 1
ATOM 2281 C CA . SER A 1 315 ? 4.175 23.885 -16.359 1.00 41.03 315 SER A CA 1
ATOM 2282 C C . SER A 1 315 ? 5.386 24.779 -16.041 1.00 41.03 315 SER A C 1
ATOM 2284 O O . SER A 1 315 ? 5.349 25.569 -15.102 1.00 41.03 315 SER A O 1
ATOM 2286 N N . GLY A 1 316 ? 6.400 24.744 -16.905 1.00 31.22 316 GLY A N 1
ATOM 2287 C CA . GLY A 1 316 ? 7.492 25.721 -16.914 1.00 31.22 316 GLY A CA 1
ATOM 2288 C C . GLY A 1 316 ? 8.864 25.058 -16.913 1.00 31.22 316 GLY A C 1
ATOM 2289 O O . GLY A 1 316 ? 9.124 24.148 -16.136 1.00 31.22 316 GLY A O 1
ATOM 2290 N N . SER A 1 317 ? 9.720 25.493 -17.834 1.00 28.28 317 SER A N 1
ATOM 2291 C CA . SER A 1 317 ? 11.089 25.018 -18.062 1.00 28.28 317 SER A CA 1
ATOM 2292 C C . SER A 1 317 ? 11.884 24.777 -16.763 1.00 28.28 317 SER A C 1
ATOM 2294 O O . SER A 1 317 ? 11.992 25.716 -15.972 1.00 28.28 317 SER A O 1
ATOM 2296 N N . PRO A 1 318 ? 12.502 23.598 -16.545 1.00 31.30 318 PRO A N 1
ATOM 2297 C CA . PRO A 1 318 ? 13.242 23.327 -15.314 1.00 31.30 318 PRO A CA 1
ATOM 2298 C C . PRO A 1 318 ? 14.762 23.528 -15.478 1.00 31.30 318 PRO A C 1
ATOM 2300 O O . PRO A 1 318 ? 15.352 23.222 -16.516 1.00 31.30 318 PRO A O 1
ATOM 2303 N N . THR A 1 319 ? 15.395 24.073 -14.437 1.00 26.44 319 THR A N 1
ATOM 2304 C CA . THR A 1 319 ? 16.839 24.334 -14.308 1.00 26.44 319 THR A CA 1
ATOM 2305 C C . THR A 1 319 ? 17.569 23.175 -13.613 1.00 26.44 319 THR A C 1
ATOM 2307 O O . THR A 1 319 ? 16.982 22.439 -12.825 1.00 26.44 319 THR A O 1
ATOM 2310 N N . ALA A 1 320 ? 18.860 22.989 -13.917 1.00 29.23 320 ALA A N 1
ATOM 2311 C CA . ALA A 1 320 ? 19.690 21.908 -13.377 1.00 29.23 320 ALA A CA 1
ATOM 2312 C C . ALA A 1 320 ? 20.329 22.273 -12.025 1.00 29.23 320 ALA A C 1
ATOM 2314 O O . ALA A 1 320 ? 20.899 23.354 -11.886 1.00 29.23 320 ALA A O 1
ATOM 2315 N N . ALA A 1 321 ? 20.317 21.336 -11.072 1.00 24.98 321 ALA A N 1
ATOM 2316 C CA . ALA A 1 321 ? 21.234 21.328 -9.936 1.00 24.98 321 ALA A CA 1
ATOM 2317 C C . ALA A 1 321 ? 22.376 20.350 -10.246 1.00 24.98 321 ALA A C 1
ATOM 2319 O O . ALA A 1 321 ? 22.145 19.157 -10.444 1.00 24.98 321 ALA A O 1
ATOM 2320 N N . GLY A 1 322 ? 23.599 20.872 -10.342 1.00 23.66 322 GLY A N 1
ATOM 2321 C CA . GLY A 1 322 ? 24.811 20.062 -10.351 1.00 23.66 322 GLY A CA 1
ATOM 2322 C C . GLY A 1 322 ? 25.166 19.655 -8.924 1.00 23.66 322 GLY A C 1
ATOM 2323 O O . GLY A 1 322 ? 25.125 20.490 -8.023 1.00 23.66 322 GLY A O 1
ATOM 2324 N N . ALA A 1 323 ? 25.519 18.390 -8.727 1.00 24.44 323 ALA A N 1
ATOM 2325 C CA . ALA A 1 323 ? 26.331 17.971 -7.593 1.00 24.44 323 ALA A CA 1
ATOM 2326 C C . ALA A 1 323 ? 27.740 17.678 -8.124 1.00 24.44 323 ALA A C 1
ATOM 2328 O O . ALA A 1 323 ? 27.875 17.129 -9.221 1.00 24.44 323 ALA A O 1
ATOM 2329 N N . ALA A 1 324 ? 28.727 18.164 -7.372 1.00 28.25 324 ALA A N 1
ATOM 2330 C CA . ALA A 1 324 ? 30.159 18.179 -7.661 1.00 28.25 324 ALA A CA 1
ATOM 2331 C C . ALA A 1 324 ? 30.771 16.793 -7.913 1.00 28.25 324 ALA A C 1
ATOM 2333 O O . ALA A 1 324 ? 30.243 15.801 -7.362 1.00 28.25 324 ALA A O 1
#